Protein AF-A0A833D4A8-F1 (afdb_monomer_lite)

Foldseek 3Di:
DDDDDPDPDDPPPPPPPLADALLLLLVLLLLLLLLQLCLLVPPPVPPPPDQAADPDADQPLVLLVLLLVLLVLSLVLLVLSVVLVVQQADDPPQQQQFDDPDHPSRHRDPSSVVSSVVSNVSSNVSSVSSNVSNVSNSSCCRNVVADDDPVLSVLSVVLNVLSVCSVVVSGTNVSSSVSSSVSSVSSSVSSVVSSCVSVVD

Sequence (201 aa):
MARESLKPAASIESAPLTGPDPVAVVLPALASLGSIVSVAALGWIGRDGSAKPRRGRRSVAAILKDLERDCRDLQDAFKRIVRGLPVLVSGGGGTALPMKFGMHALAVPEHGQALYQSLLSAVSALLLRSGQHSHELMGAIEDGSLEPTDEQFQAFGEAQERLNELFATRAGLKTAIETGFDIAVQLTALLAAMRERYVGA

Structure (mmCIF, N/CA/C/O backbone):
data_AF-A0A833D4A8-F1
#
_entry.id   AF-A0A833D4A8-F1
#
loop_
_atom_site.group_PDB
_atom_site.id
_atom_site.type_symbol
_atom_site.label_atom_id
_atom_site.label_alt_id
_atom_site.label_comp_id
_atom_site.label_asym_id
_atom_site.label_entity_id
_atom_site.label_seq_id
_atom_site.pdbx_PDB_ins_code
_atom_site.Cartn_x
_atom_site.Cartn_y
_atom_site.Cartn_z
_atom_site.occupancy
_atom_site.B_iso_or_equiv
_atom_site.auth_seq_id
_atom_site.auth_comp_id
_atom_site.auth_asym_id
_atom_site.auth_atom_id
_atom_site.pdbx_PDB_model_num
ATOM 1 N N . MET A 1 1 ? 66.349 21.942 -17.491 1.00 40.12 1 MET A N 1
ATOM 2 C CA . MET A 1 1 ? 64.988 22.278 -17.019 1.00 40.12 1 MET A CA 1
ATOM 3 C C . MET A 1 1 ? 64.035 22.172 -18.201 1.00 40.12 1 MET A C 1
ATOM 5 O O . MET A 1 1 ? 63.931 23.116 -18.972 1.00 40.12 1 MET A O 1
ATOM 9 N N . ALA A 1 2 ? 63.423 21.004 -18.404 1.00 38.31 2 ALA A N 1
ATOM 10 C CA . ALA A 1 2 ? 62.440 20.783 -19.463 1.00 38.31 2 ALA A CA 1
ATOM 11 C C . ALA A 1 2 ? 61.037 20.879 -18.850 1.00 38.31 2 ALA A C 1
ATOM 13 O O . ALA A 1 2 ? 60.750 20.195 -17.871 1.00 38.31 2 ALA A O 1
ATOM 14 N N . ARG A 1 3 ? 60.200 21.775 -19.381 1.00 41.09 3 ARG A N 1
ATOM 15 C CA . ARG A 1 3 ? 58.783 21.886 -19.018 1.00 41.09 3 ARG A CA 1
ATOM 16 C C . ARG A 1 3 ? 58.026 20.757 -19.710 1.00 41.09 3 ARG A C 1
ATOM 18 O O . ARG A 1 3 ? 57.902 20.757 -20.931 1.00 41.09 3 ARG A O 1
ATOM 25 N N . GLU A 1 4 ? 57.553 19.808 -18.917 1.00 40.28 4 GLU A N 1
ATOM 26 C CA . GLU A 1 4 ? 56.657 18.739 -19.342 1.00 40.28 4 GLU A CA 1
ATOM 27 C C . GLU A 1 4 ? 55.324 19.354 -19.792 1.00 40.28 4 GLU A C 1
ATOM 29 O O . GLU A 1 4 ? 54.651 20.059 -19.039 1.00 40.28 4 GLU A O 1
ATOM 34 N N . SER A 1 5 ? 54.984 19.157 -21.065 1.00 43.81 5 SER A N 1
ATOM 35 C CA . SER A 1 5 ? 53.727 19.617 -21.645 1.00 43.81 5 SER A CA 1
ATOM 36 C C . SER A 1 5 ? 52.614 18.682 -21.171 1.00 43.81 5 SER A C 1
ATOM 38 O O . SER A 1 5 ? 52.539 17.527 -21.591 1.00 43.81 5 SER A O 1
ATOM 40 N N . LEU A 1 6 ? 51.777 19.173 -20.255 1.00 41.09 6 LEU A N 1
ATOM 41 C CA . LEU A 1 6 ? 50.560 18.495 -19.817 1.00 41.09 6 LEU A CA 1
ATOM 42 C C . LEU A 1 6 ? 49.634 18.299 -21.020 1.00 41.09 6 LEU A C 1
ATOM 44 O O . LEU A 1 6 ? 49.025 19.240 -21.530 1.00 41.09 6 LEU A O 1
ATOM 48 N N . LYS A 1 7 ? 49.545 17.046 -21.463 1.00 37.62 7 LYS A N 1
ATOM 49 C CA . LYS A 1 7 ? 48.553 16.560 -22.421 1.00 37.62 7 LYS A CA 1
ATOM 50 C C . LYS A 1 7 ? 47.161 16.911 -21.868 1.00 37.62 7 LYS A C 1
ATOM 52 O O . LYS A 1 7 ? 46.904 16.581 -20.708 1.00 37.62 7 LYS A O 1
ATOM 57 N N . PRO A 1 8 ? 46.275 17.582 -22.627 1.00 38.75 8 PRO A N 1
ATOM 58 C CA . PRO A 1 8 ? 44.949 17.901 -22.124 1.00 38.75 8 PRO A CA 1
ATOM 59 C C . PRO A 1 8 ? 44.234 16.593 -21.793 1.00 38.75 8 PRO A C 1
ATOM 61 O O . PRO A 1 8 ? 44.182 15.679 -22.620 1.00 38.75 8 PRO A O 1
ATOM 64 N N . ALA A 1 9 ? 43.755 16.495 -20.550 1.00 40.44 9 ALA A N 1
ATOM 65 C CA . ALA A 1 9 ? 42.919 15.398 -20.101 1.00 40.44 9 ALA A CA 1
ATOM 66 C C . ALA A 1 9 ? 41.785 15.236 -21.113 1.00 40.44 9 ALA A C 1
ATOM 68 O O . ALA A 1 9 ? 41.106 16.214 -21.435 1.00 40.44 9 ALA A O 1
ATOM 69 N N . ALA A 1 10 ? 41.637 14.020 -21.644 1.00 42.19 10 ALA A N 1
ATOM 70 C CA . ALA A 1 10 ? 40.495 13.665 -22.463 1.00 42.19 10 ALA A CA 1
ATOM 71 C C . ALA A 1 10 ? 39.247 14.168 -21.738 1.00 42.19 10 ALA A C 1
ATOM 73 O O . ALA A 1 10 ? 39.037 13.844 -20.566 1.00 42.19 10 ALA A O 1
ATOM 74 N N . SER A 1 11 ? 38.490 15.032 -22.411 1.00 38.00 11 SER A N 1
ATOM 75 C CA . SER A 1 11 ? 37.183 15.476 -21.962 1.00 38.00 11 SER A CA 1
ATOM 76 C C . SER A 1 11 ? 36.423 14.235 -21.523 1.00 38.00 11 SER A C 1
ATOM 78 O O . SER A 1 11 ? 36.178 13.349 -22.342 1.00 38.00 11 SER A O 1
ATOM 80 N N . ILE A 1 12 ? 36.128 14.147 -20.224 1.00 44.88 12 ILE A N 1
ATOM 81 C CA . ILE A 1 12 ? 35.165 13.189 -19.701 1.00 44.88 12 ILE A CA 1
ATOM 82 C C . ILE A 1 12 ? 33.869 13.586 -20.389 1.00 44.88 12 ILE A C 1
ATOM 84 O O . ILE A 1 12 ? 33.204 14.535 -19.977 1.00 44.88 12 ILE A O 1
ATOM 88 N N . GLU A 1 13 ? 33.585 12.937 -21.513 1.00 36.88 13 GLU A N 1
ATOM 89 C CA . GLU A 1 13 ? 32.269 12.929 -22.118 1.00 36.88 13 GLU A CA 1
ATOM 90 C C . GLU A 1 13 ? 31.351 12.515 -20.976 1.00 36.88 13 GLU A C 1
ATOM 92 O O . GLU A 1 13 ? 31.459 11.407 -20.445 1.00 36.88 13 GLU A O 1
ATOM 97 N N . SER A 1 14 ? 30.562 13.467 -20.482 1.00 42.09 14 SER A N 1
ATOM 98 C CA . SER A 1 14 ? 29.589 13.208 -19.440 1.00 42.09 14 SER A CA 1
ATOM 99 C C . SER A 1 14 ? 28.659 12.157 -20.014 1.00 42.09 14 SER A C 1
ATOM 101 O O . SER A 1 14 ? 27.808 12.489 -20.843 1.00 42.09 14 SER A O 1
ATOM 103 N N . ALA A 1 15 ? 28.872 10.894 -19.632 1.00 42.22 15 ALA A N 1
ATOM 104 C CA . ALA A 1 15 ? 27.955 9.816 -19.941 1.00 42.22 15 ALA A CA 1
ATOM 105 C C . ALA A 1 15 ? 26.552 10.366 -19.662 1.00 42.22 15 ALA A C 1
ATOM 107 O O . ALA A 1 15 ? 26.362 10.951 -18.585 1.00 42.22 15 ALA A O 1
ATOM 108 N N . PRO A 1 16 ? 25.623 10.310 -20.635 1.00 47.44 16 PRO A N 1
ATOM 109 C CA . PRO A 1 16 ? 24.312 10.907 -20.458 1.00 47.44 16 PRO A CA 1
ATOM 110 C C . PRO A 1 16 ? 23.771 10.386 -19.137 1.00 47.44 16 PRO A C 1
ATOM 112 O O . PRO A 1 16 ? 23.804 9.173 -18.917 1.00 47.44 16 PRO A O 1
ATOM 115 N N . LEU A 1 17 ? 23.390 11.311 -18.245 1.00 54.19 17 LEU A N 1
ATOM 116 C CA . LEU A 1 17 ? 22.762 11.016 -16.959 1.00 54.19 17 LEU A CA 1
ATOM 117 C C . LEU A 1 17 ? 21.821 9.838 -17.186 1.00 54.19 17 LEU A C 1
ATOM 119 O O . LEU A 1 17 ? 20.846 9.971 -17.924 1.00 54.19 17 LEU A O 1
ATOM 123 N N . THR A 1 18 ? 22.216 8.672 -16.672 1.00 60.72 18 THR A N 1
ATOM 124 C CA . THR A 1 18 ? 21.587 7.381 -16.962 1.00 60.72 18 THR A CA 1
ATOM 125 C C . THR A 1 18 ? 20.070 7.550 -16.908 1.00 60.72 18 THR A C 1
ATOM 127 O O . THR A 1 18 ? 19.559 8.055 -15.909 1.00 60.72 18 THR A O 1
ATOM 130 N N . GLY A 1 19 ? 19.375 7.222 -18.004 1.00 61.72 19 GLY A N 1
ATOM 131 C CA . GLY A 1 19 ? 17.943 7.500 -18.168 1.00 61.72 19 GLY A CA 1
ATOM 132 C C . GLY A 1 19 ? 17.079 6.886 -17.057 1.00 61.72 19 GLY A C 1
ATOM 133 O O . GLY A 1 19 ? 17.549 5.979 -16.373 1.00 61.72 19 GLY A O 1
ATOM 134 N N . PRO A 1 20 ? 15.834 7.364 -16.861 1.00 68.12 20 PRO A N 1
ATOM 135 C CA . PRO A 1 20 ? 15.001 6.994 -15.716 1.00 68.12 20 PRO A CA 1
ATOM 136 C C . PRO A 1 20 ? 14.859 5.477 -15.573 1.00 68.12 20 PRO A C 1
ATOM 138 O O . PRO A 1 20 ? 14.665 4.791 -16.573 1.00 68.12 20 PRO A O 1
ATOM 141 N N . ASP A 1 21 ? 14.960 4.973 -14.340 1.00 74.94 21 ASP A N 1
ATOM 142 C CA . ASP A 1 21 ? 14.852 3.545 -14.035 1.00 74.94 21 ASP A CA 1
ATOM 143 C C . ASP A 1 21 ? 13.381 3.163 -13.805 1.00 74.94 21 ASP A C 1
ATOM 145 O O . ASP A 1 21 ? 12.749 3.717 -12.901 1.00 74.94 21 ASP A O 1
ATOM 149 N N . PRO A 1 22 ? 12.815 2.201 -14.551 1.00 69.19 22 PRO A N 1
ATOM 150 C CA . PRO A 1 22 ? 11.433 1.766 -14.370 1.00 69.19 22 PRO A CA 1
ATOM 151 C C . PRO A 1 22 ? 11.136 1.212 -12.964 1.00 69.19 22 PRO A C 1
ATOM 153 O O . PRO A 1 22 ? 9.995 1.296 -12.505 1.00 69.19 22 PRO A O 1
ATOM 156 N N . VAL A 1 23 ? 12.142 0.706 -12.241 1.00 73.50 23 VAL A N 1
ATOM 157 C CA . VAL A 1 23 ? 12.008 0.218 -10.854 1.00 73.50 23 VAL A CA 1
ATOM 158 C C . VAL A 1 23 ? 11.763 1.361 -9.863 1.00 73.50 23 VAL A C 1
ATOM 160 O O . VAL A 1 23 ? 11.159 1.148 -8.809 1.00 73.50 23 VAL A O 1
ATOM 163 N N . ALA A 1 24 ? 12.113 2.600 -10.223 1.00 80.88 24 ALA A N 1
ATOM 164 C CA . ALA A 1 24 ? 11.899 3.774 -9.379 1.00 80.88 24 ALA A CA 1
ATOM 165 C C . ALA A 1 24 ? 10.414 4.090 -9.120 1.00 80.88 24 ALA A C 1
ATOM 167 O O . ALA A 1 24 ? 10.109 4.821 -8.183 1.00 80.88 24 ALA A O 1
ATOM 168 N N . VAL A 1 25 ? 9.482 3.530 -9.901 1.00 87.25 25 VAL A N 1
ATOM 169 C CA . VAL A 1 25 ? 8.031 3.644 -9.660 1.00 87.25 25 VAL A CA 1
ATOM 170 C C . VAL A 1 25 ? 7.543 2.619 -8.629 1.00 87.25 25 VAL A C 1
ATOM 172 O O . VAL A 1 25 ? 6.598 2.878 -7.884 1.00 87.25 25 VAL A O 1
ATOM 175 N N . VAL A 1 26 ? 8.183 1.450 -8.554 1.00 89.25 26 VAL A N 1
ATOM 176 C CA . VAL A 1 26 ? 7.748 0.364 -7.663 1.00 89.25 26 VAL A CA 1
ATOM 177 C C . VAL A 1 26 ? 8.107 0.662 -6.215 1.00 89.25 26 VAL A C 1
ATOM 179 O O . VAL A 1 26 ? 7.294 0.418 -5.327 1.00 89.25 26 VAL A O 1
ATOM 182 N N . LEU A 1 27 ? 9.279 1.251 -5.966 1.00 88.94 27 LEU A N 1
ATOM 183 C CA . LEU A 1 27 ? 9.722 1.561 -4.605 1.00 88.94 27 LEU A CA 1
ATOM 184 C C . LEU A 1 27 ? 8.758 2.504 -3.855 1.00 88.94 27 LEU A C 1
ATOM 186 O O . LEU A 1 27 ? 8.374 2.153 -2.742 1.00 88.94 27 LEU A O 1
ATOM 190 N N . PRO A 1 28 ? 8.287 3.637 -4.417 1.00 92.00 28 PRO A N 1
ATOM 191 C CA . PRO A 1 28 ? 7.276 4.465 -3.760 1.00 92.00 28 PRO A CA 1
ATOM 192 C C . PRO A 1 28 ? 5.936 3.750 -3.552 1.00 92.00 28 PRO A C 1
ATOM 194 O O . PRO A 1 28 ? 5.288 3.971 -2.531 1.00 92.00 28 PRO A O 1
ATOM 197 N N . ALA A 1 29 ? 5.517 2.880 -4.478 1.00 94.62 29 ALA A N 1
ATOM 198 C CA . ALA A 1 29 ? 4.287 2.101 -4.316 1.00 94.62 29 ALA A CA 1
ATOM 199 C C . ALA A 1 29 ? 4.395 1.128 -3.129 1.00 94.62 29 ALA A C 1
ATOM 201 O O . ALA A 1 29 ? 3.506 1.074 -2.280 1.00 94.62 29 ALA A O 1
ATOM 202 N N . LEU A 1 30 ? 5.522 0.420 -3.013 1.00 94.56 30 LEU A N 1
ATOM 203 C CA . LEU A 1 30 ? 5.812 -0.445 -1.868 1.00 94.56 30 LEU A CA 1
ATOM 204 C C . LEU A 1 30 ? 5.984 0.346 -0.572 1.00 94.56 30 LEU A C 1
ATOM 206 O O . LEU A 1 30 ? 5.496 -0.085 0.464 1.00 94.56 30 LEU A O 1
ATOM 210 N N . ALA A 1 31 ? 6.622 1.515 -0.617 1.00 94.19 31 ALA A N 1
ATOM 211 C CA . ALA A 1 31 ? 6.738 2.397 0.541 1.00 94.19 31 ALA A CA 1
ATOM 212 C C . ALA A 1 31 ? 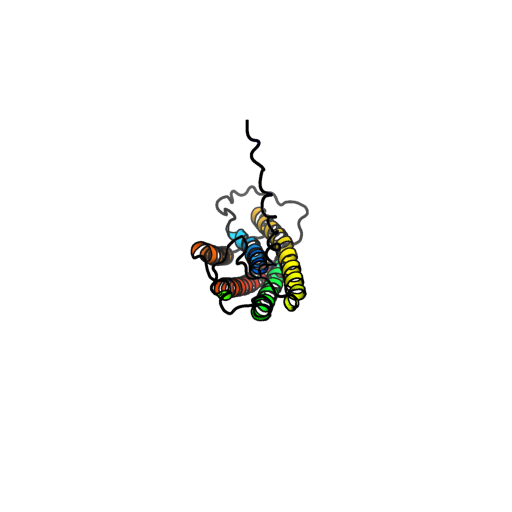5.365 2.907 1.009 1.00 94.19 31 ALA A C 1
ATOM 214 O O . ALA A 1 31 ? 5.137 3.043 2.208 1.00 94.19 31 ALA A O 1
ATOM 215 N N . SER A 1 32 ? 4.430 3.131 0.079 1.00 96.38 32 SER A N 1
ATOM 216 C CA . SER A 1 32 ? 3.051 3.508 0.407 1.00 96.38 32 SER A CA 1
ATOM 217 C C . SER A 1 32 ? 2.361 2.381 1.176 1.00 96.38 32 SER A C 1
ATOM 219 O O . SER A 1 32 ? 1.789 2.627 2.233 1.00 96.38 32 SER A O 1
ATOM 221 N N . LEU A 1 33 ? 2.492 1.127 0.724 1.00 96.00 33 LEU A N 1
ATOM 222 C CA . LEU A 1 33 ? 2.020 -0.031 1.494 1.00 96.00 33 LEU A CA 1
ATOM 223 C C . LEU A 1 33 ? 2.729 -0.151 2.839 1.00 96.00 33 LEU A C 1
ATOM 225 O O . LEU A 1 33 ? 2.066 -0.353 3.849 1.00 96.00 33 LEU A O 1
ATOM 229 N N . GLY A 1 34 ? 4.050 0.035 2.854 1.00 95.06 34 GLY A N 1
ATOM 230 C CA . GLY A 1 34 ? 4.875 0.069 4.057 1.00 95.06 34 GLY A CA 1
ATOM 231 C C . GLY A 1 34 ? 4.321 1.037 5.099 1.00 95.06 34 GLY A C 1
ATOM 232 O O . GLY A 1 34 ? 4.205 0.681 6.267 1.00 95.06 34 GLY A O 1
ATOM 233 N N . SER A 1 35 ? 3.894 2.229 4.669 1.00 95.00 35 SER A N 1
ATOM 234 C CA . SER A 1 35 ? 3.267 3.209 5.561 1.00 95.00 35 SER A CA 1
ATOM 235 C C . SER A 1 35 ? 1.956 2.701 6.172 1.00 95.00 35 SER A C 1
ATOM 237 O O . SER A 1 35 ? 1.748 2.874 7.369 1.00 95.00 35 SER A O 1
ATOM 239 N N . ILE A 1 36 ? 1.125 1.996 5.400 1.00 95.19 36 ILE A N 1
ATOM 240 C CA . ILE A 1 36 ? -0.160 1.450 5.867 1.00 95.19 36 ILE A CA 1
ATOM 241 C C . ILE A 1 36 ? 0.051 0.278 6.823 1.00 95.19 36 ILE A C 1
ATOM 243 O O . ILE A 1 36 ? -0.551 0.240 7.893 1.00 95.19 36 ILE A O 1
ATOM 247 N N . VAL A 1 37 ? 0.930 -0.666 6.483 1.00 94.69 37 VAL A N 1
ATOM 248 C CA . VAL A 1 37 ? 1.184 -1.834 7.341 1.00 94.69 37 VAL A CA 1
ATOM 249 C C . VAL A 1 37 ? 1.969 -1.474 8.600 1.00 94.69 37 VAL A C 1
ATOM 251 O O . VAL A 1 37 ? 1.887 -2.197 9.585 1.00 94.69 37 VAL A O 1
ATOM 254 N N . SER A 1 38 ? 2.671 -0.332 8.619 1.00 90.25 38 SER A N 1
ATOM 255 C CA . SER A 1 38 ? 3.407 0.138 9.802 1.00 90.25 38 SER A CA 1
ATOM 256 C C . SER A 1 38 ? 2.523 0.413 11.024 1.00 90.25 38 SER A C 1
ATOM 258 O O . SER A 1 38 ? 3.040 0.555 12.128 1.00 90.25 38 SER A O 1
ATOM 260 N N . VAL A 1 39 ? 1.195 0.397 10.867 1.00 85.81 39 VAL A N 1
ATOM 261 C CA . VAL A 1 39 ? 0.237 0.341 11.981 1.00 85.81 39 VAL A CA 1
ATOM 262 C C . VAL A 1 39 ? 0.535 -0.836 12.925 1.00 85.81 39 VAL A C 1
ATOM 264 O O . VAL A 1 39 ? 0.384 -0.686 14.136 1.00 85.81 39 VAL A O 1
ATOM 267 N N . ALA A 1 40 ? 1.030 -1.969 12.414 1.00 81.06 40 ALA A N 1
ATOM 268 C CA . ALA A 1 40 ? 1.448 -3.107 13.236 1.00 81.06 40 ALA A CA 1
ATOM 269 C C . ALA A 1 40 ? 2.720 -2.851 14.064 1.00 81.06 40 ALA A C 1
ATOM 271 O O . ALA A 1 40 ? 2.975 -3.562 15.032 1.00 81.06 40 ALA A O 1
ATOM 272 N N . ALA A 1 41 ? 3.501 -1.814 13.743 1.00 75.19 41 ALA A N 1
ATOM 273 C CA . ALA A 1 41 ? 4.673 -1.423 14.525 1.00 75.19 41 ALA A CA 1
ATOM 274 C C . ALA A 1 41 ? 4.312 -0.646 15.804 1.00 75.19 41 ALA A C 1
ATOM 276 O O . ALA A 1 41 ? 5.197 -0.348 16.609 1.00 75.19 41 ALA A O 1
ATOM 277 N N . LEU A 1 42 ? 3.035 -0.307 16.010 1.00 68.12 42 LEU A N 1
ATOM 278 C CA . LEU A 1 42 ? 2.582 0.247 17.279 1.00 68.12 42 LEU A CA 1
ATOM 279 C C . LEU A 1 42 ? 2.835 -0.768 18.396 1.00 68.12 42 LEU A C 1
ATOM 281 O O . LEU A 1 42 ? 2.277 -1.864 18.398 1.00 68.12 42 LEU A O 1
ATOM 285 N N . GLY A 1 43 ? 3.646 -0.380 19.381 1.00 58.16 43 GLY A N 1
ATOM 286 C CA . GLY A 1 43 ? 3.795 -1.129 20.621 1.00 58.16 43 GLY A CA 1
ATOM 287 C C . GLY A 1 43 ? 2.485 -1.103 21.402 1.00 58.16 43 GLY A C 1
ATOM 288 O O . GLY A 1 43 ? 2.287 -0.240 22.248 1.00 58.16 43 GLY A O 1
ATOM 289 N N . TRP A 1 44 ? 1.589 -2.054 21.140 1.00 58.97 44 TRP A N 1
ATOM 290 C CA . TRP A 1 44 ? 0.341 -2.220 21.900 1.00 58.97 44 TRP A CA 1
ATOM 291 C C . TRP A 1 44 ? 0.588 -2.614 23.371 1.00 58.97 44 TRP A C 1
ATOM 293 O O . TRP A 1 44 ? -0.310 -2.523 24.210 1.00 58.97 44 TRP A O 1
ATOM 303 N N . ILE A 1 45 ? 1.833 -2.974 23.709 1.00 46.44 45 ILE A N 1
ATOM 304 C CA . ILE A 1 45 ? 2.345 -3.211 25.065 1.00 46.44 45 ILE A CA 1
ATOM 305 C C . ILE A 1 45 ? 2.643 -1.858 25.737 1.00 46.44 45 ILE A C 1
ATOM 307 O O . ILE A 1 45 ? 3.786 -1.457 25.928 1.00 46.44 45 ILE A O 1
ATOM 311 N N . GLY A 1 46 ? 1.589 -1.111 26.036 1.00 48.38 46 GLY A N 1
ATOM 312 C CA . GLY A 1 46 ? 1.674 0.181 26.725 1.00 48.38 46 GLY A CA 1
ATOM 313 C C . GLY A 1 46 ? 0.310 0.777 27.055 1.00 48.38 46 GLY A C 1
ATOM 314 O O . GLY A 1 46 ? 0.207 1.965 27.351 1.00 48.38 46 GLY A O 1
ATOM 315 N N . ARG A 1 47 ? -0.750 -0.040 26.985 1.00 52.44 47 ARG A N 1
ATOM 316 C CA . ARG A 1 47 ? -2.150 0.345 27.196 1.00 52.44 47 ARG A CA 1
ATOM 317 C C . ARG A 1 47 ? -2.465 0.532 28.687 1.00 52.44 47 ARG A C 1
ATOM 319 O O . ARG A 1 47 ? -3.494 0.079 29.173 1.00 52.44 47 ARG A O 1
ATOM 326 N N . ASP A 1 48 ? -1.599 1.230 29.417 1.00 43.62 48 ASP A N 1
ATOM 327 C CA . ASP A 1 48 ? -1.882 1.695 30.773 1.00 43.62 48 ASP A CA 1
ATOM 328 C C . ASP A 1 48 ? -2.754 2.952 30.684 1.00 43.62 48 ASP A C 1
ATOM 330 O O . ASP A 1 48 ? -2.254 4.068 30.804 1.00 43.62 48 ASP A O 1
ATOM 334 N N . GLY A 1 49 ? -4.046 2.750 30.383 1.00 51.50 49 GLY A N 1
ATOM 335 C CA . GLY A 1 49 ? -5.241 3.545 30.742 1.00 51.50 49 GLY A CA 1
ATOM 336 C C . GLY A 1 49 ? -5.211 5.085 30.791 1.00 51.50 49 GLY A C 1
ATOM 337 O O . GLY A 1 49 ? -6.137 5.679 31.336 1.00 51.50 49 GLY A O 1
ATOM 338 N N . SER A 1 50 ? -4.183 5.756 30.278 1.00 51.78 50 SER A N 1
ATOM 339 C CA . SER A 1 50 ? -3.886 7.171 30.548 1.00 51.78 50 SER A CA 1
ATOM 340 C C . SER A 1 50 ? -3.930 8.058 29.304 1.00 51.78 50 SER A C 1
ATOM 342 O O . SER A 1 50 ? -3.799 9.282 29.414 1.00 51.78 50 SER A O 1
ATOM 344 N N . ALA A 1 51 ? -4.149 7.472 28.122 1.00 56.81 51 ALA A N 1
ATOM 345 C CA . ALA A 1 51 ? -4.247 8.219 26.880 1.00 56.81 51 ALA A CA 1
ATOM 346 C C . ALA A 1 51 ? -5.515 9.085 26.890 1.00 56.81 51 ALA A C 1
ATOM 348 O O . ALA A 1 51 ? -6.643 8.597 26.922 1.00 56.81 51 ALA A O 1
ATOM 349 N N . LYS A 1 52 ? -5.328 10.408 26.906 1.00 57.19 52 LYS A N 1
ATOM 350 C CA . LYS A 1 52 ? -6.435 11.359 26.800 1.00 57.19 52 LYS A CA 1
ATOM 351 C C . LYS A 1 52 ? -6.856 11.484 25.333 1.00 57.19 52 LYS A C 1
ATOM 353 O O . LYS A 1 52 ? -5.974 11.686 24.493 1.00 57.19 52 LYS A O 1
ATOM 358 N N . PRO A 1 53 ? -8.166 11.484 25.025 1.00 56.28 53 PRO A N 1
ATOM 359 C CA . PRO A 1 53 ? -8.641 11.727 23.670 1.00 56.28 53 PRO A CA 1
ATOM 360 C C . PRO A 1 53 ? -8.124 13.079 23.166 1.00 56.28 53 PRO A C 1
ATOM 362 O O . PRO A 1 53 ? -8.314 14.124 23.803 1.00 56.28 53 PRO A O 1
ATOM 365 N N . ARG A 1 54 ? -7.438 13.072 22.019 1.00 56.38 54 ARG A N 1
ATOM 366 C CA . ARG A 1 54 ? -6.953 14.297 21.374 1.00 56.38 54 ARG A CA 1
ATOM 367 C C . ARG A 1 54 ? -8.136 15.011 20.714 1.00 56.38 54 ARG A C 1
ATOM 369 O O . ARG A 1 54 ? -8.709 14.526 19.744 1.00 56.38 54 ARG A O 1
ATOM 376 N N . ARG A 1 55 ? -8.514 16.188 21.228 1.00 50.41 55 ARG A N 1
ATOM 377 C CA . ARG A 1 55 ? -9.559 17.036 20.618 1.00 50.41 55 ARG A CA 1
ATOM 378 C C . ARG A 1 55 ? -9.162 17.447 19.191 1.00 50.41 55 ARG A C 1
ATOM 380 O O . ARG A 1 55 ? -8.070 17.968 18.996 1.00 50.41 55 ARG A O 1
ATOM 387 N N . GLY A 1 56 ? -10.082 17.287 18.232 1.00 57.12 56 GLY A N 1
ATOM 388 C CA . GLY A 1 56 ? -9.985 17.874 16.885 1.00 57.12 56 GLY A CA 1
ATOM 389 C C . GLY A 1 56 ? -9.629 16.928 15.729 1.00 57.12 56 GLY A C 1
ATOM 390 O O . GLY A 1 56 ? -9.262 17.417 14.663 1.00 57.12 56 GLY A O 1
ATOM 391 N N . ARG A 1 57 ? -9.713 15.601 15.897 1.00 64.12 57 ARG A N 1
ATOM 392 C CA . ARG A 1 57 ? -9.420 14.637 14.818 1.00 64.12 57 ARG A CA 1
ATOM 393 C C . ARG A 1 57 ? -10.598 14.405 13.861 1.00 64.12 57 ARG A C 1
ATOM 395 O O . ARG A 1 57 ? -11.759 14.503 14.256 1.00 64.12 57 ARG A O 1
ATOM 402 N N . ARG A 1 58 ? -10.271 14.075 12.599 1.00 82.44 58 ARG A N 1
ATOM 403 C CA . ARG A 1 58 ? -11.211 13.516 11.607 1.00 82.44 58 ARG A CA 1
ATOM 404 C C . ARG A 1 58 ? -11.909 12.283 12.190 1.00 82.44 58 ARG A C 1
ATOM 406 O O . ARG A 1 58 ? -11.340 11.590 13.030 1.00 82.44 58 ARG A O 1
ATOM 413 N N . SER A 1 59 ? -13.129 11.996 11.736 1.00 89.31 59 SER A N 1
ATOM 414 C CA . SER A 1 59 ? -13.839 10.795 12.181 1.00 89.31 59 SER A CA 1
ATOM 415 C C . SER A 1 59 ? -13.083 9.529 11.770 1.00 89.31 59 SER A C 1
ATOM 417 O O . SER A 1 59 ? -12.552 9.443 10.661 1.00 89.31 59 SER A O 1
ATOM 419 N N . VAL A 1 60 ? -13.079 8.520 12.645 1.00 90.88 60 VAL A N 1
ATOM 420 C CA . VAL A 1 60 ? -12.458 7.208 12.385 1.00 90.88 60 VAL A CA 1
ATOM 421 C C . VAL A 1 60 ? -12.995 6.593 11.090 1.00 90.88 60 VAL A C 1
ATOM 423 O O . VAL A 1 60 ? -12.230 6.103 10.264 1.00 90.88 60 VAL A O 1
ATOM 426 N N . ALA A 1 61 ? -14.303 6.709 10.854 1.00 91.75 61 ALA A N 1
ATOM 427 C CA . ALA A 1 61 ? -14.939 6.254 9.622 1.00 91.75 61 ALA A CA 1
ATOM 428 C C . ALA A 1 61 ? -14.370 6.927 8.358 1.00 91.75 61 ALA A C 1
ATOM 430 O O . ALA A 1 61 ? -14.230 6.265 7.328 1.00 91.75 61 ALA A O 1
ATOM 431 N N . ALA A 1 62 ? -14.034 8.222 8.422 1.00 93.25 62 ALA A N 1
ATOM 432 C CA . ALA A 1 62 ? -13.406 8.928 7.308 1.00 93.25 62 ALA A CA 1
ATOM 433 C C . ALA A 1 62 ? -11.966 8.448 7.087 1.00 93.25 62 ALA A C 1
ATOM 435 O O . ALA A 1 62 ? -11.613 8.145 5.954 1.00 93.25 62 ALA A O 1
ATOM 436 N N . ILE A 1 63 ? -11.183 8.286 8.159 1.00 94.44 63 ILE A N 1
ATOM 437 C CA . ILE A 1 63 ? -9.802 7.779 8.089 1.00 94.44 63 ILE A CA 1
ATOM 438 C C . ILE A 1 63 ? -9.769 6.380 7.453 1.00 94.44 63 ILE A C 1
ATOM 440 O O . ILE A 1 63 ? -9.019 6.147 6.508 1.00 94.44 63 ILE A O 1
ATOM 444 N N . LEU A 1 64 ? -10.625 5.462 7.918 1.00 95.44 64 LEU A N 1
ATOM 445 C CA . LEU A 1 64 ? -10.716 4.102 7.373 1.00 95.44 64 LEU A CA 1
ATOM 446 C C . LEU A 1 64 ? -11.157 4.101 5.904 1.00 95.44 64 LEU A C 1
ATOM 448 O O . LEU A 1 64 ? -10.620 3.345 5.098 1.00 95.44 64 LEU A O 1
ATOM 452 N N . LYS A 1 65 ? -12.112 4.963 5.535 1.00 96.12 65 LYS A N 1
ATOM 453 C CA . LYS A 1 65 ? -12.562 5.112 4.145 1.00 96.12 65 LYS A CA 1
ATOM 454 C C . LYS A 1 65 ? -11.455 5.651 3.236 1.00 96.12 65 LYS A C 1
ATOM 456 O O . LYS A 1 65 ? -11.326 5.175 2.109 1.00 96.12 65 LYS A O 1
ATOM 461 N N . ASP A 1 66 ? -10.688 6.629 3.706 1.00 96.50 66 ASP A N 1
ATOM 462 C CA . ASP A 1 66 ? -9.581 7.215 2.954 1.00 96.50 66 ASP A CA 1
ATOM 463 C C . ASP A 1 66 ? -8.440 6.197 2.777 1.00 96.50 66 ASP A C 1
ATOM 465 O O . ASP A 1 66 ? -7.951 6.026 1.662 1.00 96.50 66 ASP A O 1
ATOM 469 N N . LEU A 1 67 ? -8.095 5.427 3.816 1.00 96.38 67 LEU A N 1
ATOM 470 C CA . LEU A 1 67 ? -7.119 4.332 3.707 1.00 96.38 67 LEU A CA 1
ATOM 471 C C . LEU A 1 67 ? -7.582 3.206 2.780 1.00 96.38 67 LEU A C 1
ATOM 473 O O . LEU A 1 67 ? -6.789 2.679 2.000 1.00 96.38 67 LEU A O 1
ATOM 477 N N . GLU A 1 68 ? -8.861 2.827 2.838 1.00 97.12 68 GLU A N 1
ATOM 478 C CA . GLU A 1 68 ? -9.414 1.825 1.923 1.00 97.12 68 GLU A CA 1
ATOM 479 C C . GLU A 1 68 ? -9.293 2.308 0.471 1.00 97.12 68 GLU A C 1
ATOM 481 O O . GLU A 1 68 ? -8.913 1.545 -0.420 1.00 97.12 68 GLU A O 1
ATOM 486 N N . ARG A 1 69 ? -9.578 3.593 0.229 1.00 97.62 69 ARG A N 1
ATOM 487 C CA . ARG A 1 69 ? -9.386 4.216 -1.081 1.00 97.62 69 ARG A CA 1
ATOM 488 C C . ARG A 1 69 ? -7.919 4.189 -1.503 1.00 97.62 69 ARG A C 1
ATOM 490 O O . ARG A 1 69 ? -7.650 3.818 -2.641 1.00 97.62 69 ARG A O 1
ATOM 497 N N . ASP A 1 70 ? -6.988 4.514 -0.612 1.00 97.62 70 ASP A N 1
ATOM 498 C CA . ASP A 1 70 ? -5.554 4.463 -0.911 1.00 97.62 70 ASP A CA 1
ATOM 499 C C . ASP A 1 70 ? -5.102 3.047 -1.293 1.00 97.62 70 ASP A C 1
ATOM 501 O O . ASP A 1 70 ? -4.334 2.883 -2.241 1.00 97.62 70 ASP A O 1
ATOM 505 N N . CYS A 1 71 ? -5.629 2.009 -0.635 1.00 97.75 71 CYS A N 1
ATOM 506 C CA . CYS A 1 71 ? -5.345 0.619 -0.996 1.00 97.75 71 CYS A CA 1
ATOM 507 C C . CYS A 1 71 ? -5.897 0.251 -2.384 1.00 97.75 71 CYS A C 1
ATOM 509 O O . CYS A 1 71 ? -5.212 -0.420 -3.157 1.00 97.75 71 CYS A O 1
ATOM 511 N N . ARG A 1 72 ? -7.102 0.716 -2.746 1.00 98.19 72 ARG A N 1
ATOM 512 C CA . ARG A 1 72 ? -7.663 0.527 -4.100 1.00 98.19 72 ARG A CA 1
ATOM 513 C C . ARG A 1 72 ? -6.845 1.263 -5.162 1.00 98.19 72 ARG A C 1
ATOM 515 O O . ARG A 1 72 ? -6.527 0.693 -6.203 1.00 98.19 72 ARG A O 1
ATOM 522 N N . ASP A 1 73 ? -6.449 2.497 -4.877 1.00 97.62 73 ASP A N 1
ATOM 523 C CA . ASP A 1 73 ? -5.602 3.289 -5.765 1.00 97.62 73 ASP A CA 1
ATOM 524 C C . ASP A 1 73 ? -4.214 2.632 -5.937 1.00 97.62 73 ASP A C 1
ATOM 526 O O . ASP A 1 73 ? -3.657 2.648 -7.037 1.00 97.62 73 ASP A O 1
ATOM 530 N N . LEU A 1 74 ? -3.672 1.993 -4.890 1.00 96.81 74 LEU A N 1
ATOM 531 C CA . LEU A 1 74 ? -2.450 1.181 -4.968 1.00 96.81 74 LEU A CA 1
ATOM 532 C C . LEU A 1 74 ? -2.637 -0.066 -5.832 1.00 96.81 74 LEU A C 1
ATOM 534 O O . LEU A 1 74 ? -1.784 -0.344 -6.673 1.00 96.81 74 LEU A O 1
ATOM 538 N N . GLN A 1 75 ? -3.750 -0.791 -5.690 1.00 97.81 75 GLN A N 1
ATOM 539 C CA . GLN A 1 75 ? -4.071 -1.918 -6.574 1.00 97.81 75 GLN A CA 1
ATOM 540 C C . GLN A 1 75 ? -4.075 -1.487 -8.045 1.00 97.81 75 GLN A C 1
ATOM 542 O O . GLN A 1 75 ? -3.518 -2.173 -8.906 1.00 97.81 75 GLN A O 1
ATOM 547 N N . ASP A 1 76 ? -4.682 -0.340 -8.344 1.00 96.94 76 ASP A N 1
ATOM 548 C CA . ASP A 1 76 ? -4.718 0.199 -9.698 1.00 96.94 76 ASP A CA 1
ATOM 549 C C . ASP A 1 76 ? -3.342 0.682 -10.163 1.00 96.94 76 ASP A C 1
ATOM 551 O O . ASP A 1 76 ? -2.975 0.452 -11.319 1.00 96.94 76 ASP A O 1
ATOM 555 N N . ALA A 1 77 ? -2.532 1.261 -9.274 1.00 95.00 77 ALA A N 1
ATOM 556 C CA . ALA A 1 77 ? -1.140 1.589 -9.562 1.00 95.00 77 ALA A CA 1
ATOM 557 C C . ALA A 1 77 ? -0.330 0.333 -9.922 1.00 95.00 77 ALA A C 1
ATOM 559 O O . ALA A 1 77 ? 0.296 0.316 -10.980 1.00 95.00 77 ALA A O 1
ATOM 560 N N . PHE A 1 78 ? -0.402 -0.746 -9.134 1.00 95.12 78 PHE A N 1
ATOM 561 C CA . PHE A 1 78 ? 0.281 -2.008 -9.444 1.00 95.12 78 PHE A CA 1
ATOM 562 C C . PHE A 1 78 ? -0.189 -2.606 -10.772 1.00 95.12 78 PHE A C 1
ATOM 564 O O . PHE A 1 78 ? 0.645 -2.949 -11.608 1.00 95.12 78 PHE A O 1
ATOM 571 N N . LYS A 1 79 ? -1.501 -2.645 -11.044 1.00 94.81 79 LYS A N 1
ATOM 572 C CA . LYS A 1 79 ? -2.027 -3.088 -12.351 1.00 94.81 79 LYS A CA 1
ATOM 573 C C . LYS A 1 79 ? -1.461 -2.255 -13.503 1.00 94.81 79 LYS A C 1
ATOM 575 O O . LYS A 1 79 ? -1.098 -2.808 -14.542 1.00 94.81 79 LYS A O 1
ATOM 580 N N . ARG A 1 80 ? -1.392 -0.927 -13.347 1.00 93.31 80 ARG A N 1
ATOM 581 C CA . ARG A 1 80 ? -0.829 -0.026 -14.366 1.00 93.31 80 ARG A CA 1
ATOM 582 C C . ARG A 1 80 ? 0.676 -0.223 -14.531 1.00 93.31 80 ARG A C 1
ATOM 584 O O . ARG A 1 80 ? 1.141 -0.193 -15.664 1.00 93.31 80 ARG A O 1
ATOM 591 N N . ILE A 1 81 ? 1.412 -0.466 -13.446 1.00 90.19 81 ILE A N 1
ATOM 592 C CA . ILE A 1 81 ? 2.839 -0.800 -13.483 1.00 90.19 81 ILE A CA 1
ATOM 593 C C . ILE A 1 81 ? 3.035 -2.092 -14.278 1.00 90.19 81 ILE A C 1
ATOM 595 O O . ILE A 1 81 ? 3.749 -2.058 -15.272 1.00 90.19 81 ILE A O 1
ATOM 599 N N . VAL A 1 82 ? 2.348 -3.190 -13.930 1.00 89.50 82 VAL A N 1
ATOM 600 C CA . VAL A 1 82 ? 2.458 -4.480 -14.645 1.00 89.50 82 VAL A CA 1
ATOM 601 C C . VAL A 1 82 ? 2.171 -4.320 -16.137 1.00 89.50 82 VAL A C 1
ATOM 603 O O . VAL A 1 82 ? 2.946 -4.787 -16.968 1.00 89.50 82 VAL A O 1
ATOM 606 N N . ARG A 1 83 ? 1.081 -3.627 -16.489 1.00 89.62 83 ARG A N 1
ATOM 607 C CA . ARG A 1 83 ? 0.716 -3.361 -17.892 1.00 89.62 83 ARG A CA 1
ATOM 608 C C . ARG A 1 83 ? 1.729 -2.464 -18.604 1.00 89.62 83 ARG A C 1
ATOM 610 O O . ARG A 1 83 ? 1.902 -2.589 -19.811 1.00 89.62 83 ARG A O 1
ATOM 617 N N . GLY A 1 84 ? 2.368 -1.557 -17.869 1.00 86.06 84 GLY A N 1
ATOM 618 C CA . GLY A 1 84 ? 3.371 -0.629 -18.376 1.00 86.06 84 GLY A CA 1
ATOM 619 C C . GLY A 1 84 ? 4.771 -1.222 -18.499 1.00 86.06 84 GLY A C 1
ATOM 620 O O . GLY A 1 84 ? 5.559 -0.708 -19.285 1.00 86.06 84 GLY A O 1
ATOM 621 N N . LEU A 1 85 ? 5.092 -2.306 -17.783 1.00 83.06 85 LEU A N 1
ATOM 622 C CA . LEU A 1 85 ? 6.434 -2.902 -17.775 1.00 83.06 85 LEU A CA 1
ATOM 623 C C . LEU A 1 85 ? 7.009 -3.169 -19.179 1.00 83.06 85 LEU A C 1
ATOM 625 O O . LEU A 1 85 ? 8.158 -2.786 -19.390 1.00 83.06 85 LEU A O 1
ATOM 629 N N . PRO A 1 86 ? 6.268 -3.732 -20.159 1.00 82.25 86 PRO A N 1
ATOM 630 C CA . PRO A 1 86 ? 6.804 -3.962 -21.506 1.00 82.25 86 PRO A CA 1
ATOM 631 C C . PRO A 1 86 ? 7.190 -2.679 -22.255 1.00 82.25 86 PRO A C 1
ATOM 633 O O . PRO A 1 86 ? 8.036 -2.712 -23.139 1.00 82.25 86 PRO A O 1
ATOM 636 N N . VAL A 1 87 ? 6.558 -1.553 -21.913 1.00 81.00 87 VAL A N 1
ATOM 637 C CA . VAL A 1 87 ? 6.832 -0.230 -22.495 1.00 81.00 87 VAL A CA 1
ATOM 638 C C . VAL A 1 87 ? 7.990 0.457 -21.767 1.00 81.00 87 VAL A C 1
ATOM 640 O O . VAL A 1 8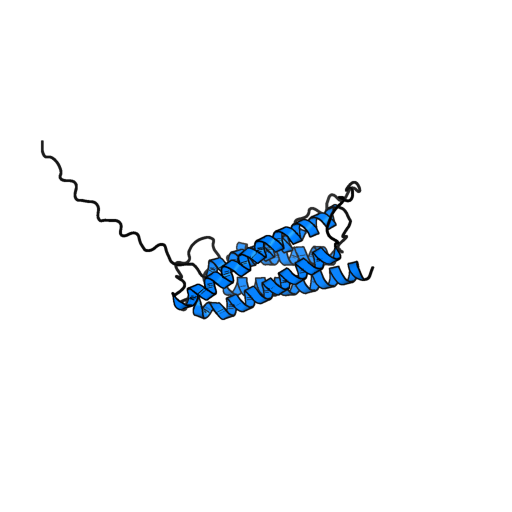7 ? 8.758 1.208 -22.360 1.00 81.00 87 VAL A O 1
ATOM 643 N N . LEU A 1 88 ? 8.111 0.214 -20.462 1.00 76.94 88 LEU A N 1
ATOM 644 C CA . LEU A 1 88 ? 9.089 0.862 -19.592 1.00 76.94 88 LEU A CA 1
ATOM 645 C C . LEU A 1 88 ? 10.450 0.153 -19.574 1.00 76.94 88 LEU A C 1
ATOM 647 O O . LEU A 1 88 ? 11.463 0.790 -19.298 1.00 76.94 88 LEU A O 1
ATOM 651 N N . VAL A 1 89 ? 10.483 -1.149 -19.862 1.00 73.25 89 VAL A N 1
ATOM 652 C CA . VAL A 1 89 ? 11.691 -1.979 -19.856 1.00 73.25 89 VAL A CA 1
ATOM 653 C C . VAL A 1 89 ? 12.027 -2.386 -21.290 1.00 73.25 89 VAL A C 1
ATOM 655 O O . VAL A 1 89 ? 11.358 -3.234 -21.875 1.00 73.25 89 VAL A O 1
ATOM 658 N N . SER A 1 90 ? 13.097 -1.821 -21.851 1.00 62.88 90 SER A N 1
ATOM 659 C CA . SER A 1 90 ? 13.701 -2.324 -23.092 1.00 62.88 90 SER A CA 1
ATOM 660 C C . SER A 1 90 ? 14.812 -3.328 -22.770 1.00 62.88 90 SER A C 1
ATOM 662 O O . SER A 1 90 ? 15.718 -3.025 -21.999 1.00 62.88 90 SER A O 1
ATOM 664 N N . GLY A 1 91 ? 14.747 -4.525 -23.365 1.00 56.31 91 GLY A N 1
ATOM 665 C CA . GLY A 1 91 ? 15.702 -5.620 -23.144 1.00 56.31 91 GLY A CA 1
ATOM 666 C C . GLY A 1 91 ? 15.179 -6.660 -22.147 1.00 56.31 91 GLY A C 1
ATOM 667 O O . GLY A 1 91 ? 14.988 -6.374 -20.968 1.00 56.31 91 GLY A O 1
ATOM 668 N N . GLY A 1 92 ? 14.936 -7.884 -22.629 1.00 50.72 92 GLY A N 1
ATOM 669 C CA . GLY A 1 92 ? 14.166 -8.959 -21.976 1.00 50.72 92 GLY A CA 1
ATOM 670 C C . GLY A 1 92 ? 14.707 -9.564 -20.667 1.00 50.72 92 GLY A C 1
ATOM 671 O O . GLY A 1 92 ? 14.379 -10.706 -20.370 1.00 50.72 92 GLY A O 1
ATOM 672 N N . GLY A 1 93 ? 15.515 -8.839 -19.885 1.00 53.94 93 GLY A N 1
ATOM 673 C CA . GLY A 1 93 ? 16.062 -9.279 -18.592 1.00 53.94 93 GLY A CA 1
ATOM 674 C C . GLY A 1 93 ? 15.594 -8.486 -17.360 1.00 53.94 93 GLY A C 1
ATOM 675 O O . GLY A 1 93 ? 15.956 -8.842 -16.241 1.00 53.94 93 GLY A O 1
ATOM 676 N N . GLY A 1 94 ? 14.805 -7.416 -17.519 1.00 58.41 94 GLY A N 1
ATOM 677 C CA . GLY A 1 94 ? 14.578 -6.438 -16.441 1.00 58.41 94 GLY A CA 1
ATOM 678 C C . GLY A 1 94 ? 13.687 -6.876 -15.268 1.00 58.41 94 GLY A C 1
ATOM 679 O O . GLY A 1 94 ? 13.757 -6.270 -14.204 1.00 58.41 94 GLY A O 1
ATOM 680 N N . THR A 1 95 ? 12.874 -7.931 -15.399 1.00 62.81 95 THR A N 1
ATOM 681 C CA . THR A 1 95 ? 11.928 -8.341 -14.336 1.00 62.81 95 THR A CA 1
ATOM 682 C C . THR A 1 95 ? 12.531 -9.258 -13.272 1.00 62.81 95 THR A C 1
ATOM 684 O O . THR A 1 95 ? 11.943 -9.414 -12.203 1.00 62.81 95 THR A O 1
ATOM 687 N N . ALA A 1 96 ? 13.679 -9.876 -13.566 1.00 66.69 96 ALA A N 1
ATOM 688 C CA . ALA A 1 96 ? 14.418 -10.734 -12.638 1.00 66.69 96 ALA A CA 1
ATOM 689 C C . ALA A 1 96 ? 15.431 -9.948 -11.787 1.00 66.69 96 ALA A C 1
ATOM 691 O O . ALA A 1 96 ? 16.076 -10.522 -10.912 1.00 66.69 96 ALA A O 1
ATOM 692 N N . LEU A 1 97 ? 15.589 -8.644 -12.045 1.00 69.19 97 LEU A N 1
ATOM 693 C CA . LEU A 1 97 ? 16.496 -7.809 -11.273 1.00 69.19 97 LEU A CA 1
ATOM 694 C C . LEU A 1 97 ? 15.970 -7.648 -9.839 1.00 69.19 97 LEU A C 1
ATOM 696 O O . LEU A 1 97 ? 14.772 -7.396 -9.659 1.00 69.19 97 LEU A O 1
ATOM 700 N N . PRO A 1 98 ? 16.846 -7.795 -8.827 1.00 72.12 98 PRO A N 1
ATOM 701 C CA . PRO A 1 98 ? 16.460 -7.608 -7.438 1.00 72.12 98 PRO A CA 1
ATOM 702 C C . PRO A 1 98 ? 16.108 -6.144 -7.200 1.00 72.12 98 PRO A C 1
ATOM 704 O O . PRO A 1 98 ? 16.790 -5.256 -7.714 1.00 72.12 98 PRO A O 1
ATOM 707 N N . MET A 1 99 ? 15.101 -5.882 -6.372 1.00 73.06 99 MET A N 1
ATOM 708 C CA . MET A 1 99 ? 14.813 -4.514 -5.950 1.00 73.06 99 MET A CA 1
ATOM 709 C C . MET A 1 99 ? 16.015 -3.903 -5.227 1.00 73.06 99 MET A C 1
ATOM 711 O O . MET A 1 99 ? 16.515 -4.459 -4.248 1.00 73.06 99 MET A O 1
ATOM 715 N N . LYS A 1 100 ? 16.471 -2.737 -5.683 1.00 71.62 100 LYS A N 1
ATOM 716 C CA . LYS A 1 100 ? 17.510 -1.962 -4.999 1.00 71.62 100 LYS A CA 1
ATOM 717 C C . LYS A 1 100 ? 17.229 -0.469 -5.106 1.00 71.62 100 LYS A C 1
ATOM 719 O O . LYS A 1 100 ? 16.582 -0.016 -6.045 1.00 71.62 100 LYS A O 1
ATOM 724 N N . PHE A 1 101 ? 17.794 0.297 -4.180 1.00 65.62 101 PHE A N 1
ATOM 725 C CA . PHE A 1 101 ? 17.937 1.738 -4.352 1.00 65.62 101 PHE A CA 1
ATOM 726 C C . PHE A 1 101 ? 19.067 2.024 -5.357 1.00 65.62 101 PHE A C 1
ATOM 728 O O . PHE A 1 101 ? 20.158 1.458 -5.251 1.00 65.62 101 PHE A O 1
ATOM 735 N N . GLY A 1 102 ? 18.809 2.899 -6.332 1.00 62.84 102 GLY A N 1
ATOM 736 C CA . GLY A 1 102 ? 19.751 3.259 -7.401 1.00 62.84 102 GLY A CA 1
ATOM 737 C C . GLY A 1 102 ? 19.464 2.572 -8.742 1.00 62.84 102 GLY A C 1
ATOM 738 O O . GLY A 1 102 ? 18.567 1.748 -8.849 1.00 62.84 102 GLY A O 1
ATOM 739 N N . MET A 1 103 ? 20.237 2.920 -9.774 1.00 62.03 103 MET A N 1
ATOM 740 C CA . MET A 1 103 ? 19.915 2.587 -11.168 1.00 62.03 103 MET A CA 1
ATOM 741 C C . MET A 1 103 ? 20.261 1.133 -11.536 1.00 62.03 103 MET A C 1
ATOM 743 O O . MET A 1 103 ? 21.371 0.647 -11.284 1.00 62.03 103 MET A O 1
ATOM 747 N N . HIS A 1 104 ? 19.343 0.449 -12.211 1.00 64.69 104 HIS A N 1
ATOM 748 C CA . HIS A 1 104 ? 19.566 -0.795 -12.949 1.00 64.69 104 HIS A CA 1
ATOM 749 C C . HIS A 1 104 ? 20.161 -0.571 -14.347 1.00 64.69 104 HIS A C 1
ATOM 751 O O . HIS A 1 104 ? 20.405 -1.541 -15.056 1.00 64.69 104 HIS A O 1
ATOM 757 N N . ALA A 1 105 ? 20.387 0.689 -14.744 1.00 62.81 105 ALA A N 1
ATOM 758 C CA . ALA A 1 105 ? 20.740 1.097 -16.110 1.00 62.81 105 ALA A CA 1
ATOM 759 C C . ALA A 1 105 ? 19.712 0.658 -17.177 1.00 62.81 105 ALA A C 1
ATOM 761 O O . ALA A 1 105 ? 19.987 0.710 -18.374 1.00 62.81 105 ALA A O 1
ATOM 762 N N . LEU A 1 106 ? 18.506 0.272 -16.745 1.00 69.12 106 LEU A N 1
ATOM 763 C CA . LEU A 1 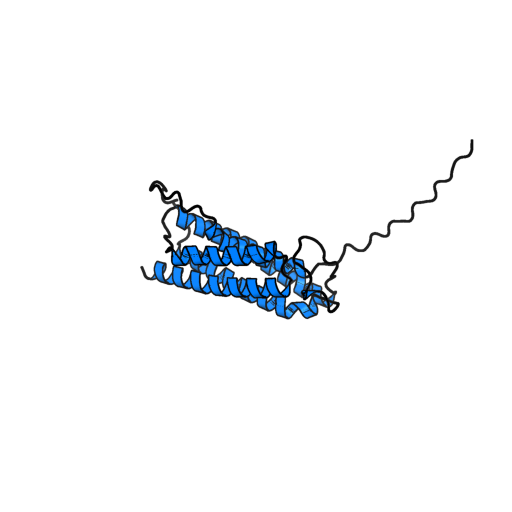106 ? 17.345 0.068 -17.600 1.00 69.12 106 LEU A CA 1
ATOM 764 C C . LEU A 1 106 ? 16.783 1.444 -17.957 1.00 69.12 106 LEU A C 1
ATOM 766 O O . LEU A 1 106 ? 15.929 1.967 -17.251 1.00 69.12 106 LEU A O 1
ATOM 770 N N . ALA A 1 107 ? 17.314 2.073 -19.001 1.00 72.56 107 ALA A N 1
ATOM 771 C CA . ALA A 1 107 ? 16.801 3.362 -19.439 1.00 72.56 107 ALA A CA 1
ATOM 772 C C . ALA A 1 107 ? 15.376 3.195 -19.990 1.00 72.56 107 ALA A C 1
ATOM 774 O O . ALA A 1 107 ? 15.156 2.428 -20.931 1.00 72.56 107 ALA A O 1
ATOM 775 N N . VAL A 1 108 ? 14.415 3.931 -19.427 1.00 78.06 108 VAL A N 1
ATOM 776 C CA . VAL A 1 108 ? 13.071 4.033 -20.010 1.00 78.06 108 VAL A CA 1
ATOM 777 C C . VAL A 1 108 ? 13.186 4.650 -21.412 1.00 78.06 108 VAL A C 1
ATOM 779 O O . VAL A 1 108 ? 13.753 5.742 -21.553 1.00 78.06 108 VAL A O 1
ATOM 782 N N . PRO A 1 109 ? 12.654 3.990 -22.458 1.00 81.00 109 PRO A N 1
ATOM 783 C CA . PRO A 1 109 ? 12.714 4.514 -23.816 1.00 81.00 109 PRO A CA 1
ATOM 784 C C . PRO A 1 109 ? 11.845 5.771 -23.957 1.00 81.00 109 PRO A C 1
ATOM 786 O O . PRO A 1 109 ? 10.897 5.972 -23.201 1.00 81.00 109 PRO A O 1
ATOM 789 N N . GLU A 1 110 ? 12.130 6.607 -24.957 1.00 84.94 110 GLU A N 1
ATOM 790 C CA . GLU A 1 110 ? 11.446 7.895 -25.170 1.00 84.94 110 GLU A CA 1
ATOM 791 C C . GLU A 1 110 ? 9.912 7.769 -25.190 1.00 84.94 110 GLU A C 1
ATOM 793 O O . GLU A 1 110 ? 9.211 8.482 -24.475 1.00 84.94 110 GLU A O 1
ATOM 798 N N . HIS A 1 111 ? 9.388 6.771 -25.907 1.00 84.94 111 HIS A N 1
ATOM 799 C CA . HIS A 1 111 ? 7.950 6.495 -25.991 1.00 84.94 111 HIS A CA 1
ATOM 800 C C . HIS A 1 111 ? 7.316 6.048 -24.656 1.00 84.94 111 HIS A C 1
ATOM 802 O O . HIS A 1 111 ? 6.097 6.108 -24.502 1.00 84.94 111 HIS A O 1
ATOM 808 N N . GLY A 1 112 ? 8.122 5.610 -23.684 1.00 86.12 112 GLY A N 1
ATOM 809 C CA . GLY A 1 112 ? 7.688 5.224 -22.341 1.00 86.12 112 GLY A CA 1
ATOM 810 C C . GLY A 1 112 ? 7.755 6.354 -21.308 1.00 86.12 112 GLY A C 1
ATOM 811 O O . GLY A 1 112 ? 7.224 6.195 -20.207 1.00 86.12 112 GLY A O 1
ATOM 812 N N . GLN A 1 113 ? 8.357 7.505 -21.634 1.00 87.25 113 GLN A N 1
ATOM 813 C CA . GLN A 1 113 ? 8.609 8.575 -20.659 1.00 87.25 113 GLN A CA 1
ATOM 814 C C . GLN A 1 113 ? 7.327 9.190 -20.086 1.00 87.25 113 GLN A C 1
ATOM 816 O O . GLN A 1 113 ? 7.239 9.402 -18.877 1.00 87.25 113 GLN A O 1
ATOM 821 N N . ALA A 1 114 ? 6.311 9.435 -20.919 1.00 89.88 114 ALA A N 1
ATOM 822 C CA . ALA A 1 114 ? 5.040 10.001 -20.458 1.00 89.88 114 ALA A CA 1
ATOM 823 C C . ALA A 1 114 ? 4.316 9.058 -19.477 1.00 89.88 114 ALA A C 1
ATOM 825 O O . ALA A 1 114 ? 3.802 9.491 -18.443 1.00 89.88 114 ALA A O 1
ATOM 826 N N . LEU A 1 115 ? 4.327 7.751 -19.767 1.00 89.81 115 LEU A N 1
ATOM 827 C CA . LEU A 1 115 ? 3.773 6.730 -18.878 1.00 89.81 115 LEU A CA 1
ATOM 828 C C . LEU A 1 115 ? 4.555 6.661 -17.563 1.00 89.81 115 LEU A C 1
ATOM 830 O O . LEU A 1 115 ? 3.944 6.649 -16.495 1.00 89.81 115 LEU A O 1
ATOM 834 N N . TYR A 1 116 ? 5.888 6.657 -17.639 1.00 89.00 116 TYR A N 1
ATOM 835 C CA . TYR A 1 116 ? 6.766 6.660 -16.473 1.00 89.00 116 TYR A CA 1
ATOM 836 C C . TYR A 1 116 ? 6.476 7.847 -15.547 1.00 89.00 116 TYR A C 1
ATOM 838 O O . TYR A 1 116 ? 6.234 7.650 -14.359 1.00 89.00 116 TYR A O 1
ATOM 846 N N . GLN A 1 117 ? 6.424 9.068 -16.087 1.00 90.75 117 GLN A N 1
ATOM 847 C CA . GLN A 1 117 ? 6.144 10.279 -15.308 1.00 90.75 117 GLN A CA 1
ATOM 848 C C . GLN A 1 117 ? 4.745 10.251 -14.683 1.00 90.75 117 GLN A C 1
ATOM 850 O O . GLN A 1 117 ? 4.587 10.598 -13.512 1.00 90.75 117 GLN A O 1
ATOM 855 N N . SER A 1 118 ? 3.734 9.796 -15.434 1.00 93.06 118 SER A N 1
ATOM 856 C CA . SER A 1 118 ? 2.367 9.647 -14.921 1.00 93.06 118 SER A CA 1
ATOM 857 C C . SER A 1 118 ? 2.300 8.660 -13.757 1.00 93.06 118 SER A C 1
ATOM 859 O O . SER A 1 118 ? 1.656 8.937 -12.745 1.00 93.06 118 SER A O 1
ATOM 861 N N . LEU A 1 119 ? 2.970 7.513 -13.887 1.00 92.44 119 LEU A N 1
ATOM 862 C CA . LEU A 1 119 ? 3.025 6.508 -12.834 1.00 92.44 119 LEU A CA 1
ATOM 863 C C . LEU A 1 119 ? 3.775 7.023 -11.612 1.00 92.44 119 LEU A C 1
ATOM 865 O O . LEU A 1 119 ? 3.241 6.923 -10.512 1.00 92.44 119 LEU A O 1
ATOM 869 N N . LEU A 1 120 ? 4.957 7.613 -11.809 1.00 92.00 120 LEU A N 1
ATOM 870 C CA . LEU A 1 120 ? 5.779 8.168 -10.737 1.00 92.00 120 LEU A CA 1
ATOM 871 C C . LEU A 1 120 ? 5.002 9.220 -9.940 1.00 92.00 120 LEU A C 1
ATOM 873 O O . LEU A 1 120 ? 4.918 9.132 -8.720 1.00 92.00 120 LEU A O 1
ATOM 877 N N . SER A 1 121 ? 4.352 10.161 -10.629 1.00 93.69 121 SER A N 1
ATOM 878 C CA . SER A 1 121 ? 3.512 11.176 -9.991 1.00 93.69 121 SER A CA 1
ATOM 879 C C . SER A 1 121 ? 2.367 10.554 -9.181 1.00 93.69 121 SER A C 1
ATOM 881 O O . SER A 1 121 ? 2.145 10.942 -8.032 1.00 93.69 121 SER A O 1
ATOM 883 N N . ALA A 1 122 ? 1.682 9.548 -9.737 1.00 93.25 122 ALA A N 1
ATOM 884 C CA . ALA A 1 122 ? 0.583 8.869 -9.055 1.00 93.25 122 ALA A CA 1
ATOM 885 C C . ALA A 1 122 ? 1.041 8.145 -7.777 1.00 93.25 122 ALA A C 1
ATOM 887 O O . ALA A 1 122 ? 0.402 8.296 -6.734 1.00 93.25 122 ALA A O 1
ATOM 888 N N . VAL A 1 123 ? 2.152 7.398 -7.835 1.00 94.69 123 VAL A N 1
ATOM 889 C CA . VAL A 1 123 ? 2.673 6.659 -6.670 1.00 94.69 123 VAL A CA 1
ATOM 890 C C . VAL A 1 123 ? 3.298 7.584 -5.625 1.00 94.69 123 VAL A C 1
ATOM 892 O O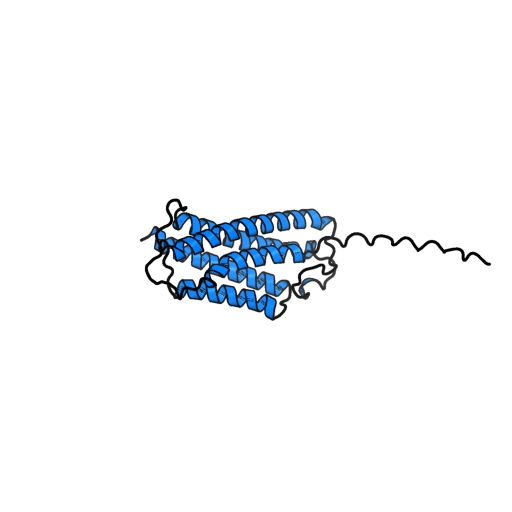 . VAL A 1 123 ? 3.174 7.324 -4.434 1.00 94.69 123 VAL A O 1
ATOM 895 N N . SER A 1 124 ? 3.904 8.704 -6.029 1.00 94.12 124 SER A N 1
ATOM 896 C CA . SER A 1 124 ? 4.409 9.711 -5.087 1.00 94.12 124 SER A CA 1
ATOM 897 C C . SER A 1 124 ? 3.275 10.407 -4.336 1.00 94.12 124 SER A C 1
ATOM 899 O O . SER A 1 124 ? 3.356 10.586 -3.122 1.00 94.12 124 SER A O 1
ATOM 901 N N . ALA A 1 125 ? 2.190 10.764 -5.030 1.00 95.12 125 ALA A N 1
ATOM 902 C CA . ALA A 1 125 ? 1.006 11.324 -4.385 1.00 95.12 125 ALA A CA 1
ATOM 903 C C . ALA A 1 125 ? 0.322 10.309 -3.455 1.00 95.12 125 ALA A C 1
ATOM 905 O O . ALA A 1 125 ? -0.276 10.704 -2.455 1.00 95.12 125 ALA A O 1
ATOM 906 N N . LEU A 1 126 ? 0.382 9.015 -3.791 1.00 96.44 126 LEU A N 1
ATOM 907 C CA . LEU A 1 126 ? -0.089 7.924 -2.935 1.00 96.44 126 LEU A CA 1
ATOM 908 C C . LEU A 1 126 ? 0.720 7.830 -1.648 1.00 96.44 126 LEU A C 1
ATOM 910 O O . LEU A 1 126 ? 0.128 7.874 -0.579 1.00 96.44 126 LEU A O 1
ATOM 914 N N . LEU A 1 127 ? 2.047 7.804 -1.753 1.00 96.19 127 LEU A N 1
ATOM 915 C CA . LEU A 1 127 ? 2.947 7.694 -0.607 1.00 96.19 127 LEU A CA 1
ATOM 916 C C . LEU A 1 127 ? 2.704 8.783 0.440 1.00 96.19 127 LEU A C 1
ATOM 918 O O . LEU A 1 127 ? 2.670 8.511 1.639 1.00 96.19 127 LEU A O 1
ATOM 922 N N . LEU A 1 128 ? 2.520 10.024 -0.015 1.00 95.69 128 LEU A N 1
ATOM 923 C CA . LEU A 1 128 ? 2.276 11.152 0.881 1.00 95.69 128 LEU A CA 1
ATOM 924 C C . LEU A 1 128 ? 0.951 11.004 1.635 1.00 95.69 128 LEU A C 1
ATOM 926 O O . LEU A 1 128 ? 0.914 11.164 2.856 1.00 95.69 128 LEU A O 1
ATOM 930 N N . ARG A 1 129 ? -0.140 10.692 0.924 1.00 95.81 129 ARG A N 1
ATOM 931 C CA . ARG A 1 129 ? -1.463 10.592 1.556 1.00 95.81 129 ARG A CA 1
ATOM 932 C C . ARG A 1 129 ? -1.617 9.330 2.400 1.00 95.81 129 ARG A C 1
ATOM 934 O O . ARG A 1 129 ? -2.148 9.429 3.500 1.00 95.81 129 ARG A O 1
ATOM 941 N N . SER A 1 130 ? -1.082 8.192 1.951 1.00 96.06 130 SER A N 1
ATOM 942 C CA . SER A 1 130 ? -1.138 6.942 2.709 1.00 96.06 130 SER A CA 1
ATOM 943 C C . SER A 1 130 ? -0.379 7.076 4.024 1.00 96.06 130 SER A C 1
ATOM 945 O O . SER A 1 130 ? -0.878 6.639 5.055 1.00 96.06 130 SER A O 1
ATOM 947 N N . GLY A 1 131 ? 0.772 7.760 4.026 1.00 94.31 131 GLY A N 1
ATOM 948 C CA . GLY A 1 131 ? 1.509 8.070 5.250 1.00 94.31 131 GLY A CA 1
ATOM 949 C C . GLY A 1 131 ? 0.696 8.926 6.223 1.00 94.31 131 GLY A C 1
ATOM 950 O O . GLY A 1 131 ? 0.597 8.593 7.404 1.00 94.31 131 GLY A O 1
ATOM 951 N N . GLN A 1 132 ? 0.049 9.984 5.724 1.00 94.50 132 GLN A N 1
ATOM 952 C CA . GLN A 1 132 ? -0.804 10.843 6.547 1.00 94.50 132 GLN A CA 1
ATOM 953 C C . GLN A 1 132 ? -1.990 10.073 7.145 1.00 94.50 132 GLN A C 1
ATOM 955 O O . GLN A 1 132 ? -2.234 10.151 8.349 1.00 94.50 132 GLN A O 1
ATOM 960 N N . HIS A 1 133 ? -2.721 9.316 6.326 1.00 95.19 133 HIS A N 1
ATOM 961 C CA . HIS A 1 133 ? -3.883 8.562 6.790 1.00 95.19 133 HIS A CA 1
ATOM 962 C C . HIS A 1 133 ? -3.499 7.430 7.750 1.00 95.19 133 HIS A C 1
ATOM 964 O O . HIS A 1 133 ? -4.210 7.189 8.723 1.00 95.19 133 HIS A O 1
ATOM 970 N N . SER A 1 134 ? -2.345 6.790 7.540 1.00 94.00 134 SER A N 1
ATOM 971 C CA . SER A 1 134 ? -1.831 5.754 8.446 1.00 94.00 134 SER A CA 1
ATOM 972 C C . SER A 1 134 ? -1.456 6.344 9.801 1.00 94.00 134 SER A C 1
ATOM 974 O O . SER A 1 134 ? -1.843 5.804 10.831 1.00 94.00 134 SER A O 1
ATOM 976 N N . HIS A 1 135 ? -0.797 7.504 9.824 1.00 91.62 135 HIS A N 1
ATOM 977 C CA . HIS A 1 135 ? -0.484 8.203 11.071 1.00 91.62 135 HIS A CA 1
ATOM 978 C C . HIS A 1 135 ? -1.749 8.654 11.826 1.00 91.62 135 HIS A C 1
ATOM 980 O O . HIS A 1 135 ? -1.804 8.625 13.056 1.00 91.62 135 HIS A O 1
ATOM 986 N N . GLU A 1 136 ? -2.799 9.058 11.110 1.00 91.62 136 GLU A N 1
ATOM 987 C CA . GLU A 1 136 ? -4.091 9.365 11.728 1.00 91.62 136 GLU A CA 1
ATOM 988 C C . GLU A 1 136 ? -4.774 8.129 12.310 1.00 91.62 136 GLU A C 1
ATOM 990 O O . GLU A 1 136 ? -5.291 8.207 13.426 1.00 91.62 136 GLU A O 1
ATOM 995 N N . LEU A 1 137 ? -4.727 6.997 11.601 1.00 92.00 137 LEU A N 1
ATOM 996 C CA . LEU A 1 137 ? -5.229 5.714 12.084 1.00 92.00 137 LEU A CA 1
ATOM 997 C C . LEU A 1 137 ? -4.482 5.267 13.343 1.00 92.00 137 LEU A C 1
ATOM 999 O O . LEU A 1 137 ? -5.117 4.973 14.350 1.00 92.00 137 LEU A O 1
ATOM 1003 N N . MET A 1 138 ? -3.147 5.286 13.307 1.00 90.19 138 MET A N 1
ATOM 1004 C CA . MET A 1 138 ? -2.297 4.980 14.460 1.00 90.19 138 MET A CA 1
ATOM 1005 C C . MET A 1 138 ? -2.668 5.854 15.653 1.00 90.19 138 MET A C 1
ATOM 1007 O O . MET A 1 138 ? -2.870 5.373 16.761 1.00 90.19 138 MET A O 1
ATOM 1011 N N . GLY A 1 139 ? -2.867 7.140 15.391 1.00 87.25 139 GLY A N 1
ATOM 1012 C CA . GLY A 1 139 ? -3.326 8.084 16.381 1.00 87.25 139 GLY A CA 1
ATOM 1013 C C . GLY A 1 139 ? -4.681 7.757 17.007 1.00 87.25 139 GLY A C 1
ATOM 1014 O O . GLY A 1 139 ? -4.826 7.938 18.214 1.00 87.25 139 GLY A O 1
ATOM 1015 N N . ALA A 1 140 ? -5.661 7.344 16.201 1.00 88.06 140 ALA A N 1
ATOM 1016 C CA . ALA A 1 140 ? -6.981 6.936 16.682 1.00 88.06 140 ALA A CA 1
ATOM 1017 C C . ALA A 1 140 ? -6.916 5.644 17.512 1.00 88.06 140 ALA A C 1
ATOM 1019 O O . ALA A 1 140 ? -7.731 5.445 18.407 1.00 88.06 140 ALA A O 1
ATOM 1020 N N . ILE A 1 141 ? -5.939 4.779 17.227 1.00 87.38 141 ILE A N 1
ATOM 1021 C CA . ILE A 1 141 ? -5.663 3.583 18.027 1.00 87.38 141 ILE A CA 1
ATOM 1022 C C . ILE A 1 141 ? -5.053 3.969 19.376 1.00 87.38 141 ILE A C 1
ATOM 1024 O O . ILE A 1 141 ? -5.533 3.539 20.421 1.00 87.38 141 ILE A O 1
ATOM 1028 N N . GLU A 1 142 ? -4.027 4.822 19.367 1.00 84.31 142 GLU A N 1
ATOM 1029 C CA . GLU A 1 142 ? -3.330 5.276 20.578 1.00 84.31 142 GLU A CA 1
ATOM 1030 C C . GLU A 1 142 ? -4.246 6.005 21.570 1.00 84.31 142 GLU A C 1
ATOM 1032 O O . GLU A 1 142 ? -4.060 5.886 22.779 1.00 84.31 142 GLU A O 1
ATOM 1037 N N . ASP A 1 143 ? -5.220 6.776 21.077 1.00 82.25 143 ASP A N 1
ATOM 1038 C CA . ASP A 1 143 ? -6.147 7.540 21.920 1.00 82.25 143 ASP A CA 1
ATOM 1039 C C . ASP A 1 143 ? -7.441 6.788 22.281 1.00 82.25 143 ASP A C 1
ATOM 1041 O O . ASP A 1 143 ? -8.292 7.344 22.979 1.00 82.25 143 ASP A O 1
ATOM 1045 N N . GLY A 1 144 ? -7.571 5.530 21.842 1.00 84.00 144 GLY A N 1
ATOM 1046 C CA . GLY A 1 144 ? -8.710 4.658 22.131 1.00 84.00 144 GLY A CA 1
ATOM 1047 C C . GLY A 1 144 ? -9.976 4.958 21.323 1.00 84.00 144 GLY A C 1
ATOM 1048 O O . GLY A 1 144 ? -10.995 4.308 21.540 1.00 84.00 144 GLY A O 1
ATOM 1049 N N . SER A 1 145 ? -9.946 5.909 20.381 1.00 86.25 145 SER A N 1
ATOM 1050 C CA . SER A 1 145 ? -11.090 6.180 19.492 1.00 86.25 145 SER A CA 1
ATOM 1051 C C . SER A 1 145 ? -11.365 5.030 18.517 1.00 86.25 145 SER A C 1
ATOM 1053 O O . SER A 1 145 ? -12.483 4.884 18.022 1.00 86.25 145 SER A O 1
ATOM 1055 N N . LEU A 1 146 ? -10.339 4.235 18.216 1.00 87.75 146 LEU A N 1
ATOM 1056 C CA . LEU A 1 146 ? -10.408 3.003 17.450 1.00 87.75 146 LEU A CA 1
ATOM 1057 C C . LEU A 1 146 ? -9.719 1.896 18.252 1.00 87.75 146 LEU A C 1
ATOM 1059 O O . LEU A 1 146 ? -8.534 1.962 18.539 1.00 87.75 146 LEU A O 1
ATOM 1063 N N . GLU A 1 147 ? -10.442 0.832 18.546 1.00 88.38 147 GLU A N 1
ATOM 1064 C CA . GLU A 1 147 ? -9.938 -0.389 19.171 1.00 88.38 147 GLU A CA 1
ATOM 1065 C C . GLU A 1 147 ? -10.030 -1.563 18.176 1.00 88.38 147 GLU A C 1
ATOM 1067 O O . GLU A 1 147 ? -11.079 -2.216 18.064 1.00 88.38 147 GLU A O 1
ATOM 1072 N N . PRO A 1 148 ? -8.976 -1.819 17.379 1.00 88.44 148 PRO A N 1
ATOM 1073 C CA . PRO A 1 148 ? -8.921 -3.001 16.529 1.00 88.44 148 PRO A CA 1
ATOM 1074 C C . PRO A 1 148 ? -8.994 -4.289 17.358 1.00 88.44 148 PRO A C 1
ATOM 1076 O O . PRO A 1 148 ? -8.565 -4.336 18.509 1.00 88.44 148 PRO A O 1
ATOM 1079 N N . THR A 1 149 ? -9.530 -5.353 16.772 1.00 90.44 149 THR A N 1
ATOM 1080 C CA . THR A 1 149 ? -9.410 -6.705 17.350 1.00 90.44 149 THR A CA 1
ATOM 1081 C C . THR A 1 149 ? -7.999 -7.251 17.182 1.00 90.44 149 THR A C 1
ATOM 1083 O O . THR A 1 149 ? -7.317 -6.862 16.233 1.00 90.44 149 THR A O 1
ATOM 1086 N N . ASP A 1 150 ? -7.641 -8.260 17.973 1.00 88.25 150 ASP A N 1
ATOM 1087 C CA . ASP A 1 150 ? -6.395 -9.016 17.805 1.00 88.25 150 ASP A CA 1
ATOM 1088 C C . ASP A 1 150 ? -6.234 -9.562 16.377 1.00 88.25 150 ASP A C 1
ATOM 1090 O O . ASP A 1 150 ? -5.167 -9.427 15.789 1.00 88.25 150 ASP A O 1
ATOM 1094 N N . GLU A 1 151 ? -7.307 -10.080 15.766 1.00 90.81 151 GLU A N 1
ATOM 1095 C CA . GLU A 1 151 ? -7.291 -10.569 14.375 1.00 90.81 151 GLU A CA 1
ATOM 1096 C C . GLU A 1 151 ? -6.941 -9.460 13.367 1.00 90.81 151 GLU A C 1
ATOM 1098 O O . GLU A 1 151 ? -6.130 -9.651 12.465 1.00 90.81 151 GLU A O 1
ATOM 1103 N N . GLN A 1 152 ? -7.522 -8.271 13.537 1.00 91.62 152 GLN A N 1
ATOM 1104 C CA . GLN A 1 152 ? -7.234 -7.104 12.695 1.00 91.62 152 GLN A CA 1
ATOM 1105 C C . GLN A 1 152 ? -5.793 -6.617 12.872 1.00 91.62 152 GLN A C 1
ATOM 1107 O O . GLN A 1 152 ? -5.153 -6.237 11.894 1.00 91.62 152 GLN A O 1
ATOM 1112 N N . PHE A 1 153 ? -5.277 -6.633 14.103 1.00 87.31 153 PHE A N 1
ATOM 1113 C CA . PHE A 1 153 ? -3.889 -6.278 14.387 1.00 87.31 153 PHE A CA 1
ATOM 1114 C C . PHE A 1 153 ? -2.917 -7.283 13.756 1.00 87.31 153 PHE A C 1
ATOM 1116 O O . PHE A 1 153 ? -1.995 -6.891 13.040 1.00 87.31 153 PHE A O 1
ATOM 1123 N N . GLN A 1 154 ? -3.180 -8.575 13.951 1.00 91.12 154 GLN A N 1
ATOM 1124 C CA . GLN A 1 154 ? -2.409 -9.666 13.367 1.00 91.12 154 GLN A CA 1
ATOM 1125 C C .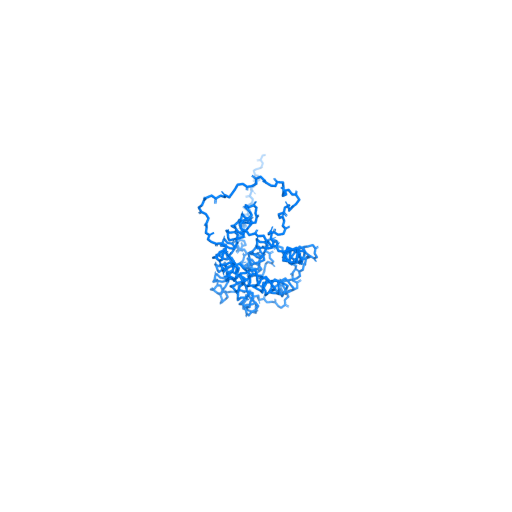 GLN A 1 154 ? -2.367 -9.562 11.837 1.00 91.12 154 GLN A C 1
ATOM 1127 O O . GLN A 1 154 ? -1.299 -9.702 11.250 1.00 91.12 154 GLN A O 1
ATOM 1132 N N . ALA A 1 155 ? -3.484 -9.213 11.191 1.00 93.88 155 ALA A N 1
ATOM 1133 C CA . ALA A 1 155 ? -3.537 -9.028 9.741 1.00 93.88 155 ALA A CA 1
ATOM 1134 C C . ALA A 1 155 ? -2.617 -7.896 9.234 1.00 93.88 155 ALA A C 1
ATOM 1136 O O . ALA A 1 155 ? -1.982 -8.043 8.188 1.00 93.88 155 ALA A O 1
ATOM 1137 N N . PHE A 1 156 ? -2.494 -6.777 9.965 1.00 93.81 156 PHE A N 1
ATOM 1138 C CA . PHE A 1 156 ? -1.489 -5.754 9.636 1.00 93.81 156 PHE A CA 1
ATOM 1139 C C . PHE A 1 156 ? -0.060 -6.284 9.829 1.00 93.81 156 PHE A C 1
ATOM 1141 O O . PHE A 1 156 ? 0.808 -5.993 9.005 1.00 93.81 156 PHE A O 1
ATOM 1148 N N . GLY A 1 157 ? 0.178 -7.075 10.881 1.00 93.25 157 GLY A N 1
ATOM 1149 C CA . GLY A 1 157 ? 1.478 -7.687 11.170 1.00 93.25 157 GLY A CA 1
ATOM 1150 C C . GLY A 1 157 ? 1.930 -8.658 10.080 1.00 93.25 157 GLY A C 1
ATOM 1151 O O . GLY A 1 157 ? 3.040 -8.534 9.570 1.00 93.25 157 GLY A O 1
ATOM 1152 N N . GLU A 1 158 ? 1.045 -9.553 9.645 1.00 94.81 158 GLU A N 1
ATOM 1153 C CA . GLU A 1 158 ? 1.295 -10.490 8.542 1.00 94.81 158 GLU A CA 1
ATOM 1154 C C . GLU A 1 158 ? 1.579 -9.750 7.229 1.00 94.81 158 GLU A C 1
ATOM 1156 O O . GLU A 1 158 ? 2.501 -10.095 6.488 1.00 94.81 158 GLU A O 1
ATOM 1161 N N . ALA A 1 159 ? 0.832 -8.680 6.942 1.00 95.75 159 ALA A N 1
ATOM 1162 C CA . ALA A 1 159 ? 1.094 -7.836 5.782 1.00 95.75 159 ALA A CA 1
ATOM 1163 C C . ALA A 1 159 ? 2.472 -7.149 5.864 1.00 95.75 159 ALA A C 1
ATOM 1165 O O . ALA A 1 159 ? 3.180 -7.062 4.856 1.00 95.75 159 ALA A O 1
ATOM 1166 N N . GLN A 1 160 ? 2.876 -6.687 7.051 1.00 94.31 160 GLN A N 1
ATOM 1167 C CA . GLN A 1 160 ? 4.196 -6.101 7.283 1.00 94.31 160 GLN A CA 1
ATOM 1168 C C . GLN A 1 160 ? 5.318 -7.130 7.116 1.00 94.31 160 GLN A C 1
ATOM 1170 O O . GLN A 1 160 ? 6.321 -6.833 6.465 1.00 94.31 160 GLN A O 1
ATOM 1175 N N . GLU A 1 161 ? 5.154 -8.335 7.659 1.00 94.62 161 GLU A N 1
ATOM 1176 C CA . GLU A 1 161 ? 6.120 -9.427 7.524 1.00 94.62 161 GLU A CA 1
ATOM 1177 C C . GLU A 1 161 ? 6.339 -9.786 6.052 1.00 94.62 161 GLU A C 1
ATOM 1179 O O . GLU A 1 161 ? 7.476 -9.766 5.578 1.00 94.62 161 GLU A O 1
ATOM 1184 N N . ARG A 1 162 ? 5.256 -9.953 5.284 1.00 95.81 162 ARG A N 1
ATOM 1185 C CA . ARG A 1 162 ? 5.330 -10.214 3.838 1.00 95.81 162 ARG A CA 1
ATOM 1186 C C . ARG A 1 162 ? 6.046 -9.105 3.061 1.00 95.81 162 ARG A C 1
ATOM 1188 O O . ARG A 1 162 ? 6.776 -9.401 2.116 1.00 95.81 162 ARG A O 1
ATOM 1195 N N . LEU A 1 163 ? 5.872 -7.828 3.426 1.00 93.62 163 LEU A N 1
ATOM 1196 C CA . LEU A 1 163 ? 6.655 -6.741 2.815 1.00 93.62 163 LEU A CA 1
ATOM 1197 C C . LEU A 1 163 ? 8.134 -6.814 3.205 1.00 93.62 163 LEU A C 1
ATOM 1199 O O . LEU A 1 163 ? 8.997 -6.621 2.348 1.00 93.62 163 LEU A O 1
ATOM 1203 N N . ASN A 1 164 ? 8.442 -7.094 4.471 1.00 92.19 164 ASN A N 1
ATOM 1204 C CA . ASN A 1 164 ? 9.821 -7.215 4.944 1.00 92.19 164 ASN A CA 1
ATOM 1205 C C . ASN A 1 164 ? 10.558 -8.367 4.249 1.00 92.19 164 ASN A C 1
ATOM 1207 O O . ASN A 1 164 ? 11.721 -8.210 3.868 1.00 92.19 164 ASN A O 1
ATOM 1211 N N . GLU A 1 165 ? 9.877 -9.491 4.017 1.00 93.81 165 GLU A N 1
ATOM 1212 C CA . GLU A 1 165 ? 10.413 -10.643 3.288 1.00 93.81 165 GLU A CA 1
ATOM 1213 C C . GLU A 1 165 ? 10.879 -10.275 1.876 1.00 93.81 165 GLU A C 1
ATOM 1215 O O . GLU A 1 165 ? 11.924 -10.762 1.434 1.00 93.81 165 GLU A O 1
ATOM 1220 N N . LEU A 1 166 ? 10.181 -9.369 1.178 1.00 91.06 166 LEU A N 1
ATOM 1221 C CA . LEU A 1 166 ? 10.603 -8.905 -0.149 1.00 91.06 166 LEU A CA 1
ATOM 1222 C C . LEU A 1 166 ? 11.986 -8.243 -0.115 1.00 91.06 166 LEU A C 1
ATOM 1224 O O . LEU A 1 166 ? 12.797 -8.448 -1.022 1.00 91.06 166 LEU A O 1
ATOM 1228 N N . PHE A 1 167 ? 12.270 -7.459 0.926 1.00 85.50 167 PHE A N 1
ATOM 1229 C CA . PHE A 1 167 ? 13.568 -6.807 1.096 1.00 85.50 167 PHE A CA 1
ATOM 1230 C C . PHE A 1 167 ? 14.630 -7.785 1.598 1.00 85.50 167 PHE A C 1
ATOM 1232 O O . PHE A 1 167 ? 15.747 -7.794 1.076 1.00 85.50 167 PHE A O 1
ATOM 1239 N N . ALA A 1 168 ? 14.279 -8.640 2.562 1.00 88.50 168 ALA A N 1
ATOM 1240 C CA . ALA A 1 168 ? 15.188 -9.630 3.133 1.00 88.50 168 ALA A CA 1
ATOM 1241 C C . ALA A 1 168 ? 15.692 -10.626 2.075 1.00 88.50 168 ALA A C 1
ATOM 1243 O O . ALA A 1 168 ? 16.884 -10.928 2.016 1.00 88.50 168 ALA A O 1
ATOM 1244 N N . THR A 1 169 ? 14.802 -11.082 1.192 1.00 89.12 169 THR A N 1
ATOM 1245 C CA . THR A 1 169 ? 15.113 -12.055 0.131 1.00 89.12 169 THR A CA 1
ATOM 1246 C C . THR A 1 169 ? 15.625 -11.419 -1.159 1.00 89.12 169 THR A C 1
ATOM 1248 O O . THR A 1 169 ? 15.971 -12.138 -2.096 1.00 89.12 169 THR A O 1
ATOM 1251 N N . ARG A 1 170 ? 15.707 -10.080 -1.223 1.00 85.38 170 ARG A N 1
ATOM 1252 C CA . ARG A 1 170 ? 16.020 -9.324 -2.449 1.00 85.38 170 ARG A CA 1
ATOM 1253 C C . ARG A 1 170 ? 15.133 -9.755 -3.618 1.00 85.38 170 ARG A C 1
ATOM 1255 O O . ARG A 1 170 ? 15.629 -10.061 -4.704 1.00 85.38 170 ARG A O 1
ATOM 1262 N N . ALA A 1 171 ? 13.827 -9.796 -3.373 1.00 86.75 171 ALA A N 1
ATOM 1263 C CA . ALA A 1 171 ? 12.850 -10.253 -4.345 1.00 86.75 171 ALA A CA 1
ATOM 1264 C C . ALA A 1 171 ? 12.992 -9.517 -5.688 1.00 86.75 171 ALA A C 1
ATOM 1266 O O . ALA A 1 171 ? 13.303 -8.320 -5.751 1.00 86.75 171 ALA A O 1
ATOM 1267 N N . GLY A 1 172 ? 12.756 -10.257 -6.772 1.00 85.69 172 GLY A N 1
ATOM 1268 C CA . GLY A 1 172 ? 12.715 -9.696 -8.116 1.00 85.69 172 GLY A CA 1
ATOM 1269 C C . GLY A 1 172 ? 11.513 -8.770 -8.303 1.00 85.69 172 GLY A C 1
ATOM 1270 O O . GLY A 1 172 ? 10.499 -8.892 -7.613 1.00 85.69 172 GLY A O 1
ATOM 1271 N N . LEU A 1 173 ? 11.608 -7.872 -9.283 1.00 84.62 173 LEU A N 1
ATOM 1272 C CA . LEU A 1 173 ? 10.579 -6.873 -9.585 1.00 84.62 173 LEU A CA 1
ATOM 1273 C C . LEU A 1 173 ? 9.172 -7.471 -9.727 1.00 84.62 173 LEU A C 1
ATOM 1275 O O . LEU A 1 173 ? 8.213 -6.937 -9.176 1.00 84.62 173 LEU A O 1
ATOM 1279 N N . LYS A 1 174 ? 9.052 -8.586 -10.456 1.00 86.12 174 LYS A N 1
ATOM 1280 C CA . LYS A 1 174 ? 7.764 -9.260 -10.665 1.00 86.12 174 LYS A CA 1
ATOM 1281 C C . LYS A 1 174 ? 7.144 -9.694 -9.333 1.00 86.12 174 LYS A C 1
ATOM 1283 O O . LYS A 1 174 ? 6.023 -9.299 -9.034 1.00 86.12 174 LYS A O 1
ATOM 1288 N N . THR A 1 175 ? 7.901 -10.443 -8.533 1.00 90.62 175 THR A N 1
ATOM 1289 C CA . THR A 1 175 ? 7.466 -10.932 -7.219 1.00 90.62 175 THR A CA 1
ATOM 1290 C C . THR A 1 175 ? 7.075 -9.780 -6.304 1.00 90.62 175 THR A C 1
ATOM 1292 O O . THR A 1 175 ? 6.060 -9.853 -5.628 1.00 90.62 175 THR A O 1
ATOM 1295 N N . ALA A 1 176 ? 7.831 -8.685 -6.317 1.00 91.44 176 ALA A N 1
ATOM 1296 C CA . ALA A 1 176 ? 7.513 -7.527 -5.498 1.00 91.44 176 ALA A CA 1
ATOM 1297 C C . ALA A 1 176 ? 6.191 -6.851 -5.884 1.00 91.44 176 ALA A C 1
ATOM 1299 O O . ALA A 1 176 ? 5.423 -6.456 -5.009 1.00 91.44 176 ALA A O 1
ATOM 1300 N N . ILE A 1 177 ? 5.912 -6.730 -7.185 1.00 91.75 177 ILE A N 1
ATOM 1301 C CA . ILE A 1 177 ? 4.655 -6.156 -7.673 1.00 91.75 177 ILE A CA 1
ATOM 1302 C C . ILE A 1 177 ? 3.472 -7.077 -7.354 1.00 91.75 177 ILE A C 1
ATOM 1304 O O . ILE A 1 177 ? 2.441 -6.590 -6.899 1.00 91.75 177 ILE A O 1
ATOM 1308 N N . GLU A 1 178 ? 3.619 -8.386 -7.573 1.00 94.38 178 GLU A N 1
ATOM 1309 C CA . GLU A 1 178 ? 2.578 -9.382 -7.278 1.00 94.38 178 GLU A CA 1
ATOM 1310 C C . GLU A 1 178 ? 2.265 -9.418 -5.777 1.00 94.38 178 GLU A C 1
ATOM 1312 O O . GLU A 1 178 ? 1.117 -9.225 -5.381 1.00 94.38 178 GLU A O 1
ATOM 1317 N N . THR A 1 179 ? 3.289 -9.527 -4.928 1.00 96.06 179 THR A N 1
ATOM 1318 C CA . THR A 1 179 ? 3.116 -9.503 -3.471 1.00 96.06 179 THR A CA 1
ATOM 1319 C C . THR A 1 179 ? 2.537 -8.174 -2.987 1.00 96.06 179 THR A C 1
ATOM 1321 O O . THR A 1 179 ? 1.630 -8.170 -2.157 1.00 96.06 179 THR A O 1
ATOM 1324 N N . GLY A 1 180 ? 3.012 -7.037 -3.508 1.00 96.12 180 GLY A N 1
ATOM 1325 C CA . GLY A 1 180 ? 2.466 -5.722 -3.167 1.00 96.12 180 GLY A CA 1
ATOM 1326 C C . GLY A 1 180 ? 0.987 -5.593 -3.541 1.00 96.12 180 GLY A C 1
ATOM 1327 O O . GLY A 1 180 ? 0.182 -5.108 -2.746 1.00 96.12 180 GLY A O 1
ATOM 1328 N N . PHE A 1 181 ? 0.602 -6.088 -4.718 1.00 97.69 181 PHE A N 1
ATOM 1329 C CA . PHE A 1 181 ? -0.793 -6.124 -5.145 1.00 97.69 181 PHE A CA 1
ATOM 1330 C C . PHE A 1 181 ? -1.662 -6.963 -4.199 1.00 97.69 181 PHE A C 1
ATOM 1332 O O . PHE A 1 181 ? -2.702 -6.484 -3.745 1.00 97.69 181 PHE A O 1
ATOM 1339 N N . ASP A 1 182 ? -1.219 -8.172 -3.856 1.00 98.06 182 ASP A N 1
ATOM 1340 C CA . ASP A 1 182 ? -1.959 -9.066 -2.962 1.00 98.06 182 ASP A CA 1
ATOM 1341 C C . ASP A 1 182 ? -2.148 -8.454 -1.570 1.00 98.06 182 ASP A C 1
ATOM 1343 O O . ASP A 1 182 ? -3.237 -8.522 -0.997 1.00 98.06 182 ASP A O 1
ATOM 1347 N N . ILE A 1 183 ? -1.109 -7.808 -1.036 1.00 97.94 183 ILE A N 1
ATOM 1348 C CA . ILE A 1 183 ? -1.184 -7.093 0.242 1.00 97.94 183 ILE A CA 1
ATOM 1349 C C . ILE A 1 183 ? -2.186 -5.937 0.150 1.00 97.94 183 ILE A C 1
ATOM 1351 O O . ILE A 1 183 ? -3.025 -5.783 1.034 1.00 97.94 183 ILE A O 1
ATOM 1355 N N . ALA A 1 184 ? -2.170 -5.159 -0.937 1.00 98.12 184 ALA A N 1
ATOM 1356 C CA . ALA A 1 184 ? -3.132 -4.075 -1.142 1.00 98.12 184 ALA A CA 1
ATOM 1357 C C . ALA A 1 184 ? -4.587 -4.582 -1.172 1.00 98.12 184 ALA A C 1
ATOM 1359 O O . ALA A 1 184 ? -5.483 -3.934 -0.623 1.00 98.12 184 ALA A O 1
ATOM 1360 N N . VAL A 1 185 ? -4.839 -5.745 -1.784 1.00 98.31 185 VAL A N 1
ATOM 1361 C CA . VAL A 1 185 ? -6.162 -6.395 -1.797 1.00 98.31 185 VAL A CA 1
ATOM 1362 C C . VAL A 1 185 ? -6.590 -6.796 -0.385 1.00 98.31 185 VAL A C 1
ATOM 1364 O O . VAL A 1 185 ? -7.699 -6.459 0.034 1.00 98.31 185 VAL A O 1
ATOM 1367 N N . GLN A 1 186 ? -5.709 -7.458 0.366 1.00 97.50 186 GLN A N 1
ATOM 1368 C CA . GLN A 1 186 ? -5.991 -7.894 1.736 1.00 97.50 186 GLN A CA 1
ATOM 1369 C C . GLN A 1 186 ? -6.273 -6.713 2.668 1.00 97.50 186 GLN A C 1
ATOM 1371 O O . GLN A 1 186 ? -7.282 -6.711 3.370 1.00 97.50 186 GLN A O 1
ATOM 1376 N N . LEU A 1 187 ? -5.444 -5.667 2.611 1.00 97.31 187 LEU A N 1
ATOM 1377 C CA . LEU A 1 187 ? -5.640 -4.449 3.399 1.00 97.31 187 LEU A CA 1
ATOM 1378 C C . LEU A 1 187 ? -6.952 -3.742 3.050 1.00 97.31 187 LEU A C 1
ATOM 1380 O O . LEU A 1 187 ? -7.624 -3.227 3.937 1.00 97.31 187 LEU A O 1
ATOM 1384 N N . THR A 1 188 ? -7.361 -3.755 1.779 1.00 98.19 188 THR A N 1
ATOM 1385 C CA . THR A 1 188 ? -8.654 -3.180 1.372 1.00 98.19 188 THR A CA 1
ATOM 1386 C C . THR A 1 188 ? -9.816 -3.897 2.056 1.00 98.19 188 THR A C 1
ATOM 1388 O O . THR A 1 188 ? -10.714 -3.240 2.580 1.00 98.19 188 THR A O 1
ATOM 1391 N N . ALA A 1 189 ? -9.795 -5.233 2.079 1.00 97.44 189 ALA A N 1
ATOM 1392 C CA . ALA A 1 189 ? -10.822 -6.025 2.751 1.00 97.44 189 ALA A CA 1
ATOM 1393 C C . ALA A 1 189 ? -10.802 -5.808 4.273 1.00 97.44 189 ALA A C 1
ATOM 1395 O O . ALA A 1 189 ? -11.853 -5.605 4.879 1.00 97.44 189 ALA A O 1
ATOM 1396 N N . LEU A 1 190 ? -9.608 -5.771 4.872 1.00 96.50 190 LEU A N 1
ATOM 1397 C CA . LEU A 1 190 ? -9.415 -5.505 6.297 1.00 96.50 190 LEU A CA 1
ATOM 1398 C C . LEU A 1 190 ? -10.001 -4.147 6.704 1.00 96.50 190 LEU A C 1
ATOM 1400 O O . LEU A 1 190 ? -10.803 -4.066 7.632 1.00 96.50 190 LEU A O 1
ATOM 1404 N N . LEU A 1 191 ? -9.644 -3.082 5.984 1.00 96.00 191 LEU A N 1
ATOM 1405 C CA . LEU A 1 191 ? -10.104 -1.721 6.263 1.00 96.00 191 LEU A CA 1
ATOM 1406 C C . LEU A 1 191 ? -11.613 -1.563 6.046 1.00 96.00 191 LEU A C 1
ATOM 1408 O O . LEU A 1 191 ? -12.267 -0.853 6.811 1.00 96.00 191 LEU A O 1
ATOM 1412 N N . ALA A 1 192 ? -12.181 -2.249 5.050 1.00 95.31 192 ALA A N 1
ATOM 1413 C CA . ALA A 1 192 ? -13.625 -2.290 4.846 1.00 95.31 192 ALA A CA 1
ATOM 1414 C C . ALA A 1 192 ? -14.341 -2.955 6.034 1.00 95.31 192 ALA A C 1
ATOM 1416 O O . ALA A 1 192 ? -15.275 -2.365 6.578 1.00 95.31 192 ALA A O 1
ATOM 1417 N N . ALA A 1 193 ? -13.853 -4.112 6.495 1.00 94.06 193 ALA A N 1
ATOM 1418 C CA . ALA A 1 193 ? -14.405 -4.819 7.652 1.00 94.06 193 ALA A CA 1
ATOM 1419 C C . ALA A 1 193 ? -14.273 -4.003 8.951 1.00 94.06 193 ALA A C 1
ATOM 1421 O O . ALA A 1 193 ? -15.212 -3.917 9.744 1.00 94.06 193 ALA A O 1
ATOM 1422 N N . MET A 1 194 ? -13.129 -3.337 9.152 1.00 93.75 194 MET A N 1
ATOM 1423 C CA . MET A 1 194 ? -12.951 -2.382 10.248 1.00 93.75 194 MET A CA 1
ATOM 1424 C C . MET A 1 194 ? -13.989 -1.261 10.157 1.00 93.75 194 MET A C 1
ATOM 1426 O O . MET A 1 194 ? -14.672 -0.972 11.134 1.00 93.75 194 MET A O 1
ATOM 1430 N N . ARG A 1 195 ? -14.166 -0.647 8.983 1.00 93.25 195 ARG A N 1
ATOM 1431 C CA . ARG A 1 195 ? -15.127 0.447 8.814 1.00 93.25 195 ARG A CA 1
ATOM 1432 C C . ARG A 1 195 ? -16.559 0.004 9.090 1.00 93.25 195 ARG A C 1
ATOM 1434 O O . ARG A 1 195 ? -17.276 0.733 9.764 1.00 93.25 195 ARG A O 1
ATOM 1441 N N . GLU A 1 196 ? -16.981 -1.149 8.581 1.00 90.81 196 GLU A N 1
ATOM 1442 C CA . GLU A 1 196 ? -18.334 -1.678 8.802 1.00 90.81 196 GLU A CA 1
ATOM 1443 C C . GLU A 1 196 ? -18.639 -1.838 10.290 1.00 90.81 196 GLU A C 1
ATOM 1445 O O . GLU A 1 196 ? -19.687 -1.391 10.752 1.00 90.81 196 GLU A O 1
ATOM 1450 N N . ARG A 1 197 ? -17.682 -2.363 11.06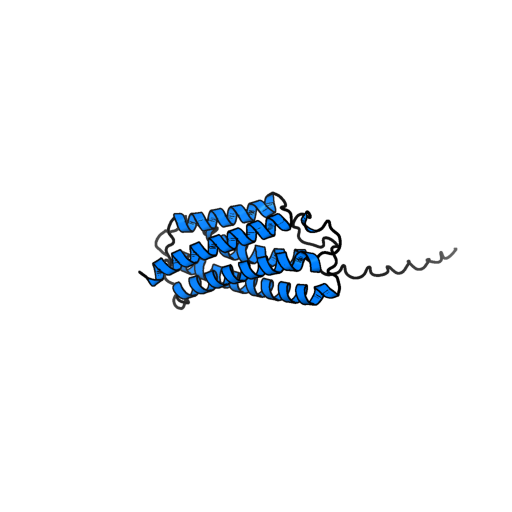0 1.00 87.50 197 ARG A N 1
ATOM 1451 C CA . ARG A 1 197 ? -17.805 -2.465 12.515 1.00 87.50 197 ARG A CA 1
ATOM 1452 C C . ARG A 1 197 ? -17.932 -1.101 13.198 1.00 87.50 197 ARG A C 1
ATOM 1454 O O . ARG A 1 197 ? -18.710 -0.980 14.129 1.00 87.50 197 ARG A O 1
ATOM 1461 N N . TYR A 1 198 ? -17.177 -0.095 12.761 1.00 80.25 198 TYR A N 1
ATOM 1462 C CA . TYR A 1 198 ? -17.145 1.228 13.407 1.00 80.25 198 TYR A CA 1
ATOM 1463 C C . TYR A 1 198 ? -18.238 2.197 12.951 1.00 80.25 198 TYR A C 1
ATOM 1465 O O . TYR A 1 198 ? -18.469 3.207 13.606 1.00 80.25 198 TYR A O 1
ATOM 1473 N N . VAL A 1 199 ? -18.872 1.937 11.809 1.00 77.94 199 VAL A N 1
ATOM 1474 C CA . VAL A 1 199 ? -20.018 2.714 11.311 1.00 77.94 199 VAL A CA 1
ATOM 1475 C C . VAL A 1 199 ? -21.342 2.048 11.694 1.00 77.94 199 VAL A C 1
ATOM 1477 O O . VAL A 1 199 ? -22.359 2.731 11.783 1.00 77.94 199 VAL A O 1
ATOM 1480 N N . GLY A 1 200 ? -21.340 0.726 11.892 1.00 58.97 200 GLY A N 1
ATOM 1481 C CA . GLY A 1 200 ? -22.504 -0.046 12.325 1.00 58.97 200 GLY A CA 1
ATOM 1482 C C . GLY A 1 200 ? -22.669 -0.189 13.844 1.00 58.97 200 GLY A C 1
ATOM 1483 O O . GLY A 1 200 ? -23.737 -0.629 14.267 1.00 58.97 200 GLY A O 1
ATOM 1484 N N . ALA A 1 201 ? -21.647 0.151 14.638 1.00 51.06 201 ALA A N 1
ATOM 1485 C CA . ALA A 1 201 ? -21.698 0.236 16.103 1.00 51.06 201 ALA A CA 1
ATOM 1486 C C . ALA A 1 201 ? -22.000 1.667 16.564 1.00 51.06 201 ALA A C 1
ATOM 1488 O O . ALA A 1 201 ? -22.703 1.805 17.590 1.00 51.06 201 ALA A O 1
#

Secondary structure (DSSP, 8-state):
------PPPP--------PPPGGGGHHHHHHHHHHHHGGGGS--TT--S-----TTPPPHHHHHHHHHHHHHHHHHHHHHHHHHHHHH--STTGGGSBP-SS--S-PPPGGGHHHHHHHHHHHHHHHHHHHHHHHHHHHHHHTTS----HHHHHHHHHHHHHHHHHHHTT-BHHHHHHHHHHHHHHHHHHHHHHHHHHHH-

pLDDT: mean 80.72, std 18.05, range [36.88, 98.31]

Radius of gyration: 22.35 Å; chains: 1; bounding box: 88×34×57 Å